Protein AF-A0A2U1PE19-F1 (afdb_monomer)

InterPro domains:
  IPR000375 Dynamin stalk domain [PF01031] (6-81)

Structure (mmCIF, N/CA/C/O backbone):
data_AF-A0A2U1PE19-F1
#
_entry.id   A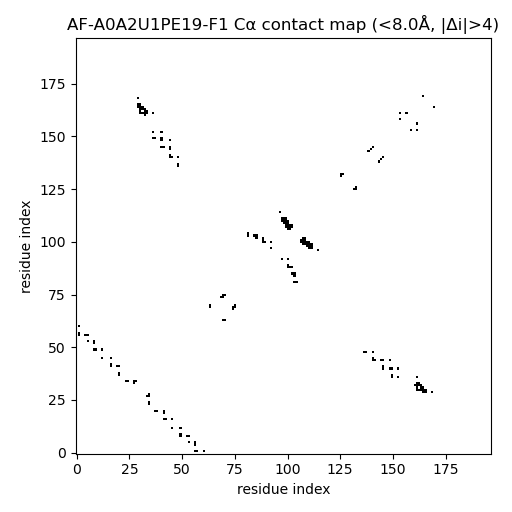F-A0A2U1PE19-F1
#
loop_
_atom_site.group_PDB
_atom_site.id
_atom_site.type_symbol
_atom_site.label_atom_id
_atom_site.label_alt_id
_atom_site.label_comp_id
_atom_site.label_asym_id
_atom_site.label_entity_id
_atom_site.label_seq_id
_atom_site.pdbx_PDB_ins_code
_atom_site.Cartn_x
_atom_site.Cartn_y
_atom_site.Cartn_z
_atom_site.occupancy
_atom_site.B_iso_or_equiv
_atom_site.auth_seq_id
_atom_site.auth_comp_id
_atom_site.auth_asym_id
_atom_site.auth_atom_id
_atom_site.pdbx_PDB_model_num
ATOM 1 N N . MET A 1 1 ? 4.013 6.208 -25.036 1.00 58.62 1 MET A N 1
ATOM 2 C CA . MET A 1 1 ? 4.377 5.230 -23.993 1.00 58.62 1 MET A CA 1
ATOM 3 C C . MET A 1 1 ? 4.329 5.869 -22.607 1.00 58.62 1 MET A C 1
ATOM 5 O O . MET A 1 1 ? 3.445 5.513 -21.844 1.00 58.62 1 MET A O 1
ATOM 9 N N . ALA A 1 2 ? 5.130 6.910 -22.351 1.00 66.12 2 ALA A N 1
ATOM 10 C CA . ALA A 1 2 ? 5.149 7.689 -21.103 1.00 66.12 2 ALA A CA 1
ATOM 11 C C . ALA A 1 2 ? 3.771 8.055 -20.511 1.00 66.12 2 ALA A C 1
ATOM 13 O O . ALA A 1 2 ? 3.485 7.765 -19.355 1.00 66.12 2 ALA A O 1
ATOM 14 N N . LYS A 1 3 ? 2.889 8.654 -21.322 1.00 73.62 3 LYS A N 1
ATOM 15 C CA . LYS A 1 3 ? 1.554 9.084 -20.876 1.00 73.62 3 LYS A CA 1
ATOM 16 C C . LYS A 1 3 ? 0.688 7.926 -20.355 1.00 73.62 3 LYS A C 1
ATOM 18 O O . LYS A 1 3 ? 0.011 8.085 -19.350 1.00 73.62 3 LYS A O 1
ATOM 23 N N . LEU A 1 4 ? 0.758 6.768 -21.012 1.00 75.44 4 LEU A N 1
ATOM 24 C CA . LEU A 1 4 ? -0.035 5.588 -20.662 1.00 75.44 4 LEU A CA 1
ATOM 25 C C . LEU A 1 4 ? 0.451 4.947 -19.353 1.00 75.44 4 LEU A C 1
ATOM 27 O O . LEU A 1 4 ? -0.362 4.495 -18.556 1.00 75.44 4 LEU A O 1
ATOM 31 N N . LEU A 1 5 ? 1.764 4.960 -19.101 1.00 69.56 5 LEU A N 1
ATOM 32 C CA . LEU A 1 5 ? 2.345 4.474 -17.844 1.00 69.56 5 LEU A CA 1
ATOM 33 C C . LEU A 1 5 ? 1.963 5.369 -16.659 1.00 69.56 5 LEU A C 1
ATOM 35 O O . LEU A 1 5 ? 1.604 4.869 -15.597 1.00 69.56 5 LEU A O 1
ATOM 39 N N . VAL A 1 6 ? 1.992 6.689 -16.854 1.00 77.06 6 VAL A N 1
ATOM 40 C CA . VAL A 1 6 ? 1.578 7.662 -15.832 1.00 77.06 6 VAL A CA 1
ATOM 41 C C . VAL A 1 6 ? 0.090 7.520 -15.499 1.00 77.06 6 VAL A C 1
ATOM 43 O O . VAL A 1 6 ? -0.265 7.474 -14.323 1.00 77.06 6 VAL A O 1
ATOM 46 N N . GLU A 1 7 ? -0.776 7.410 -16.512 1.00 82.88 7 GLU A N 1
ATOM 47 C CA . GLU A 1 7 ? -2.217 7.196 -16.315 1.00 82.88 7 GLU A CA 1
ATOM 48 C C . GLU A 1 7 ? -2.491 5.885 -15.565 1.00 82.88 7 GLU A C 1
ATOM 50 O O . GLU A 1 7 ? -3.241 5.886 -14.591 1.00 82.88 7 GLU A O 1
ATOM 55 N N . PHE A 1 8 ? -1.806 4.798 -15.932 1.00 80.00 8 PHE A N 1
ATOM 56 C CA . PHE A 1 8 ? -1.936 3.509 -15.252 1.00 80.00 8 PHE A CA 1
ATOM 57 C C . PHE A 1 8 ? -1.552 3.574 -13.765 1.00 80.00 8 PHE A C 1
ATOM 59 O O . PHE A 1 8 ? -2.279 3.061 -12.915 1.00 80.00 8 PHE A O 1
ATOM 66 N N . VAL A 1 9 ? -0.435 4.233 -13.426 1.00 76.88 9 VAL A N 1
ATOM 67 C CA . VAL A 1 9 ? 0.002 4.397 -12.027 1.00 76.88 9 VAL A CA 1
ATOM 68 C C . VAL A 1 9 ? -1.050 5.140 -11.206 1.00 76.88 9 VAL A C 1
ATOM 70 O O . VAL A 1 9 ? -1.333 4.744 -10.073 1.00 76.88 9 VAL A O 1
ATOM 73 N N . ILE A 1 10 ? -1.646 6.192 -11.769 1.00 82.88 10 ILE A N 1
ATOM 74 C CA . ILE A 1 10 ? -2.694 6.970 -11.102 1.00 82.88 10 ILE A CA 1
ATOM 75 C C . ILE A 1 10 ? -3.940 6.105 -10.888 1.00 82.88 10 ILE A C 1
ATOM 77 O O . ILE A 1 10 ? -4.425 6.018 -9.762 1.00 82.88 10 ILE A O 1
ATOM 81 N N . GLU A 1 11 ? -4.413 5.414 -11.928 1.00 86.25 11 GLU A N 1
ATOM 82 C CA . GLU A 1 11 ? -5.622 4.586 -11.853 1.00 86.25 11 GLU A CA 1
ATOM 83 C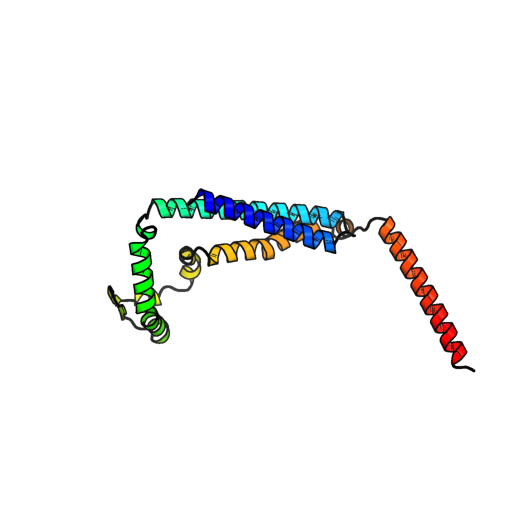 C . GLU A 1 11 ? -5.499 3.447 -10.838 1.00 86.25 11 GLU A C 1
ATOM 85 O O . GLU A 1 11 ? -6.406 3.242 -10.028 1.00 86.25 11 GLU A O 1
ATOM 90 N N . VAL A 1 12 ? -4.377 2.718 -10.840 1.00 81.38 12 VAL A N 1
ATOM 91 C CA . VAL A 1 12 ? -4.171 1.609 -9.897 1.00 81.38 12 VAL A CA 1
ATOM 92 C C . VAL A 1 12 ? -4.051 2.124 -8.467 1.00 81.38 12 VAL A C 1
ATOM 94 O O . VAL A 1 12 ? -4.640 1.544 -7.555 1.00 81.38 12 VAL A O 1
ATOM 97 N N . SER A 1 13 ? -3.338 3.231 -8.260 1.00 78.31 13 SER A N 1
ATOM 98 C CA . SER A 1 13 ? -3.199 3.828 -6.930 1.00 78.31 13 SER A CA 1
ATOM 99 C C . SER A 1 13 ? -4.554 4.305 -6.387 1.00 78.31 13 SER A C 1
ATOM 101 O O . SER A 1 13 ? -4.906 3.995 -5.251 1.00 78.31 13 SER A O 1
ATOM 103 N N . ASP A 1 14 ? -5.362 4.974 -7.214 1.00 86.88 14 ASP A N 1
ATOM 104 C CA . ASP A 1 14 ? -6.718 5.407 -6.850 1.00 86.88 14 ASP A CA 1
ATOM 105 C C . ASP A 1 14 ? -7.654 4.222 -6.572 1.00 86.88 14 ASP A C 1
ATOM 107 O O . ASP A 1 14 ? -8.522 4.292 -5.698 1.00 86.88 14 ASP A O 1
ATOM 111 N N . PHE A 1 15 ? -7.510 3.126 -7.322 1.00 87.38 15 PHE A N 1
ATOM 112 C CA . PHE A 1 15 ? -8.282 1.908 -7.101 1.00 87.38 15 PHE A CA 1
ATOM 113 C C . PHE A 1 15 ? -7.954 1.263 -5.749 1.00 87.38 15 PHE A C 1
ATOM 115 O O . PHE A 1 15 ? -8.872 0.904 -5.005 1.00 87.38 15 PHE A O 1
ATOM 122 N N . ILE A 1 16 ? -6.667 1.141 -5.411 1.00 83.56 16 ILE A N 1
ATOM 123 C CA . ILE A 1 16 ? -6.222 0.584 -4.126 1.00 83.56 16 ILE A CA 1
ATOM 124 C C . ILE A 1 16 ? -6.715 1.468 -2.977 1.00 83.56 16 ILE A C 1
ATOM 126 O O . ILE A 1 16 ? -7.311 0.955 -2.034 1.00 83.56 16 ILE A O 1
ATOM 130 N N . GLU A 1 17 ? -6.551 2.787 -3.087 1.00 85.94 17 GLU A N 1
ATOM 131 C CA . GLU A 1 17 ? -7.012 3.765 -2.096 1.00 85.94 17 GLU A CA 1
ATOM 132 C C . GLU A 1 17 ? -8.510 3.609 -1.797 1.00 85.94 17 GLU A C 1
ATOM 134 O O . GLU A 1 17 ? -8.912 3.418 -0.646 1.00 85.94 17 GLU A O 1
ATOM 139 N N . LYS A 1 18 ? -9.341 3.595 -2.848 1.00 89.25 18 LYS A N 1
ATOM 140 C CA . LYS A 1 18 ? -10.795 3.408 -2.725 1.00 89.25 18 LYS A CA 1
ATOM 141 C C . LYS A 1 18 ? -11.152 2.064 -2.102 1.00 89.25 18 LYS A C 1
ATOM 143 O O . LYS A 1 18 ? -12.042 2.004 -1.256 1.00 89.25 18 LYS A O 1
ATOM 148 N N . THR A 1 19 ? -10.465 0.999 -2.507 1.00 87.81 19 THR A N 1
ATOM 149 C CA . THR A 1 19 ? -10.722 -0.355 -2.005 1.00 87.81 19 THR A CA 1
ATOM 150 C C . THR A 1 19 ? -10.375 -0.464 -0.520 1.00 87.81 19 THR A C 1
ATOM 152 O O . THR A 1 19 ? -11.194 -0.946 0.259 1.00 87.81 19 THR A O 1
ATOM 155 N N . CYS A 1 20 ? -9.216 0.051 -0.100 1.00 84.50 20 CYS A N 1
ATOM 156 C CA . CYS A 1 20 ? -8.804 0.084 1.304 1.00 84.50 20 CYS A CA 1
ATOM 157 C C . CYS A 1 20 ? -9.786 0.882 2.168 1.00 84.50 20 CYS A C 1
ATOM 159 O O . CYS A 1 20 ? -10.226 0.388 3.208 1.00 84.50 20 CYS A O 1
ATOM 161 N N . ILE A 1 21 ? -10.173 2.085 1.727 1.00 87.00 21 ILE A N 1
ATOM 162 C CA . ILE A 1 21 ? -11.135 2.921 2.458 1.00 87.00 21 ILE A CA 1
ATOM 163 C C . ILE A 1 21 ? -12.491 2.220 2.560 1.00 87.00 21 ILE A C 1
ATOM 165 O O . ILE A 1 21 ? -13.079 2.234 3.638 1.00 87.00 21 ILE A O 1
ATOM 169 N N . SER A 1 22 ? -12.981 1.591 1.486 1.00 88.56 22 SER A N 1
ATOM 170 C CA . SER A 1 22 ? -14.266 0.877 1.498 1.00 88.56 22 SER A CA 1
ATOM 171 C C . SER A 1 22 ? -14.261 -0.278 2.497 1.00 88.56 22 SER A C 1
ATOM 173 O O . SER A 1 22 ? -15.130 -0.331 3.359 1.00 88.56 22 SER A O 1
ATOM 175 N N . ILE A 1 23 ? -13.254 -1.157 2.430 1.00 87.75 23 ILE A N 1
ATOM 176 C CA . ILE A 1 23 ? -13.157 -2.337 3.302 1.00 87.75 23 ILE A CA 1
ATOM 177 C C . ILE A 1 23 ? -13.124 -1.916 4.773 1.00 87.75 23 ILE A C 1
ATOM 179 O O . ILE A 1 23 ? -13.861 -2.450 5.600 1.00 87.75 23 ILE A O 1
ATOM 183 N N . VAL A 1 24 ? -12.290 -0.933 5.115 1.00 85.69 24 VAL A N 1
ATOM 184 C CA . VAL A 1 24 ? -12.167 -0.487 6.506 1.00 85.69 24 VAL A CA 1
ATOM 185 C C . VAL A 1 24 ? -13.398 0.292 6.960 1.00 85.69 24 VAL A C 1
ATOM 187 O O . VAL A 1 24 ? -13.821 0.133 8.103 1.00 85.69 24 VAL A O 1
ATOM 190 N N . SER A 1 25 ? -14.026 1.067 6.073 1.00 85.94 25 SER A N 1
ATOM 191 C CA . SER A 1 25 ? -15.296 1.734 6.376 1.00 85.94 25 SER A CA 1
ATOM 192 C C . SER A 1 25 ? -16.380 0.725 6.732 1.00 85.94 25 SER A C 1
ATOM 194 O O . SER A 1 25 ? -17.049 0.921 7.740 1.00 85.94 25 SER A O 1
ATOM 196 N N . ASP A 1 26 ? -16.498 -0.374 5.985 1.00 87.19 26 ASP A N 1
ATOM 197 C C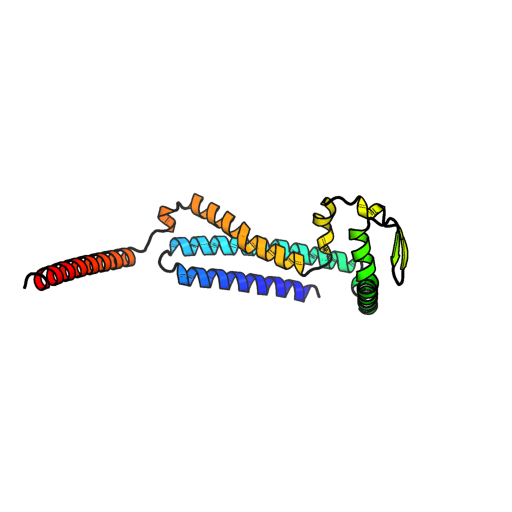A . ASP A 1 26 ? -17.501 -1.415 6.231 1.00 87.19 26 ASP A CA 1
ATOM 198 C C . ASP A 1 26 ? -17.270 -2.153 7.561 1.00 87.19 26 ASP A C 1
ATOM 200 O O . ASP A 1 26 ? -18.224 -2.491 8.265 1.00 87.19 26 ASP A O 1
ATOM 204 N N . HIS A 1 27 ? -16.009 -2.373 7.946 1.00 84.00 27 HIS A N 1
ATOM 205 C CA . HIS A 1 27 ? -15.665 -3.077 9.185 1.00 84.00 27 HIS A CA 1
ATOM 206 C C . HIS A 1 27 ? -15.628 -2.183 10.432 1.00 84.00 27 HIS A C 1
ATOM 208 O O . HIS A 1 27 ? -15.844 -2.675 11.541 1.00 84.00 27 HIS A O 1
ATOM 214 N N . CYS A 1 28 ? -15.368 -0.884 10.279 1.00 81.50 28 CYS A N 1
ATOM 215 C CA . CYS A 1 28 ? -15.106 0.027 11.395 1.00 81.50 28 CYS A CA 1
ATOM 216 C C . CYS A 1 28 ? -16.101 1.194 11.486 1.00 81.50 28 CYS A C 1
ATOM 218 O O . CYS A 1 28 ? -15.793 2.197 12.127 1.00 81.50 28 CYS A O 1
ATOM 220 N N . VAL A 1 29 ? -17.317 1.049 10.934 1.00 81.38 29 VAL A N 1
ATOM 221 C CA . VAL A 1 29 ? -18.424 2.037 11.026 1.00 81.38 29 VAL A CA 1
ATOM 222 C C . VAL A 1 29 ? -18.643 2.559 12.453 1.00 81.38 29 VAL A C 1
ATOM 224 O O . VAL A 1 29 ? -19.009 3.714 12.657 1.00 81.38 29 VAL A O 1
ATOM 227 N N . VAL A 1 30 ? -18.406 1.705 13.450 1.00 82.88 30 VAL A N 1
ATOM 228 C CA . VAL A 1 30 ? -18.615 1.988 14.877 1.00 82.88 30 VAL A CA 1
ATOM 229 C C . VAL A 1 30 ? -17.615 3.016 15.434 1.00 82.88 30 VAL A C 1
ATOM 231 O O . VAL A 1 30 ? -17.903 3.657 16.442 1.00 82.88 30 VAL A O 1
ATOM 234 N N . PHE A 1 31 ? -16.476 3.229 14.768 1.00 81.56 31 PHE A N 1
ATOM 235 C CA . PHE A 1 31 ? -15.384 4.083 15.241 1.00 81.56 31 PHE A CA 1
ATOM 236 C C . PHE A 1 31 ? -15.105 5.229 14.250 1.00 81.56 31 PHE A C 1
ATOM 238 O O . PHE A 1 31 ? -14.181 5.151 13.438 1.00 81.56 31 PHE A O 1
ATOM 245 N N . PRO A 1 32 ? -15.874 6.333 14.293 1.00 80.06 32 PRO A N 1
ATOM 246 C CA . PRO A 1 32 ? -15.744 7.420 13.320 1.00 80.0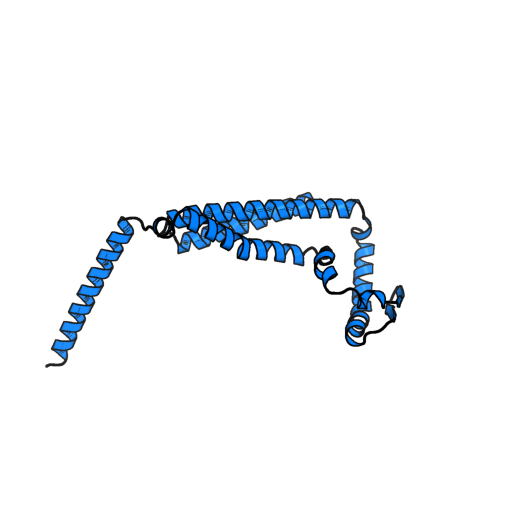6 32 PRO A CA 1
ATOM 247 C C . PRO A 1 32 ? -14.385 8.134 13.387 1.00 80.06 32 PRO A C 1
ATOM 249 O O . PRO A 1 32 ? -13.862 8.552 12.354 1.00 80.06 32 PRO A O 1
ATOM 252 N N . GLN A 1 33 ? -13.787 8.245 14.581 1.00 81.19 33 GLN A N 1
ATOM 253 C CA . GLN A 1 33 ? -12.459 8.846 14.740 1.00 81.19 33 GLN A CA 1
ATOM 254 C C . GLN A 1 33 ? -11.376 7.969 14.102 1.00 81.19 33 GLN A C 1
ATOM 256 O O . GLN A 1 33 ? -10.596 8.468 13.293 1.00 81.19 33 GLN A O 1
ATOM 261 N N . PHE A 1 34 ? -11.408 6.658 14.354 1.00 84.00 34 PHE A N 1
ATOM 262 C CA . PHE A 1 34 ? -10.563 5.679 13.666 1.00 84.00 34 PHE A CA 1
ATOM 263 C C . PHE A 1 34 ? -10.683 5.759 12.145 1.00 84.00 34 PHE A C 1
ATOM 265 O O . PHE A 1 34 ? -9.662 5.817 11.468 1.00 84.00 34 PHE A O 1
ATOM 272 N N . LEU A 1 35 ? -11.900 5.833 11.598 1.00 84.69 35 LEU A N 1
ATOM 273 C CA . LEU A 1 35 ? -12.094 5.945 10.150 1.00 84.69 35 LEU A CA 1
ATOM 274 C C . LEU A 1 35 ? -11.451 7.208 9.573 1.00 84.69 35 LEU A C 1
ATOM 276 O O . LEU A 1 35 ? -10.841 7.157 8.506 1.00 84.69 35 LEU A O 1
ATOM 280 N N . SER A 1 36 ? -11.563 8.335 10.280 1.00 84.25 36 SER A N 1
ATOM 281 C CA . SER A 1 36 ? -10.951 9.591 9.844 1.00 84.25 36 SER A CA 1
ATOM 282 C C . SER A 1 36 ? -9.422 9.516 9.843 1.00 84.25 36 SER A C 1
ATOM 284 O O . SER A 1 36 ? -8.793 9.871 8.849 1.00 84.25 36 SER A O 1
ATOM 286 N N . THR A 1 37 ? -8.832 8.971 10.908 1.00 83.75 37 THR A N 1
ATOM 287 C CA . THR A 1 37 ? -7.388 8.764 11.032 1.00 83.75 37 THR A CA 1
ATOM 288 C C . THR A 1 37 ? -6.869 7.785 9.984 1.00 83.75 37 THR A C 1
ATOM 290 O O . THR A 1 37 ? -5.879 8.061 9.312 1.00 83.75 37 THR A O 1
ATOM 293 N N . PHE A 1 38 ? -7.574 6.670 9.789 1.00 85.88 38 PHE A N 1
ATOM 294 C CA . PHE A 1 38 ? -7.228 5.668 8.791 1.00 85.88 38 PHE A CA 1
ATOM 295 C C . PHE A 1 38 ? -7.228 6.259 7.381 1.00 85.88 38 PHE A C 1
ATOM 297 O O . PHE A 1 38 ? -6.283 6.057 6.624 1.00 85.88 38 PHE A O 1
ATOM 304 N N . LYS A 1 39 ? -8.255 7.043 7.041 1.00 86.81 39 LYS A N 1
ATOM 305 C CA . LYS A 1 39 ? -8.338 7.714 5.743 1.00 86.81 39 LYS A CA 1
ATOM 306 C C . LYS A 1 39 ? -7.143 8.643 5.504 1.00 86.81 39 LYS A C 1
ATOM 308 O O . LYS A 1 39 ? -6.551 8.586 4.432 1.00 86.81 39 LYS A O 1
ATOM 313 N N . ILE A 1 40 ? -6.760 9.441 6.502 1.00 86.06 40 ILE A N 1
ATOM 314 C CA . ILE A 1 40 ? -5.596 10.340 6.418 1.00 86.06 40 ILE A CA 1
ATOM 315 C C . ILE A 1 40 ? -4.296 9.547 6.213 1.00 86.06 40 ILE A C 1
ATOM 317 O O . ILE A 1 40 ? -3.477 9.917 5.368 1.00 86.06 40 ILE A O 1
ATOM 321 N N . ALA A 1 41 ? -4.113 8.444 6.945 1.00 86.25 41 ALA A N 1
ATOM 322 C CA . ALA A 1 41 ? -2.938 7.586 6.806 1.00 86.25 41 ALA A CA 1
ATOM 323 C C . ALA A 1 41 ? -2.854 6.967 5.400 1.00 86.25 41 ALA A C 1
ATOM 325 O O . ALA A 1 41 ? -1.813 7.051 4.747 1.00 86.25 41 ALA A O 1
ATOM 326 N N . VAL A 1 42 ? -3.967 6.429 4.889 1.00 86.88 42 VAL A N 1
ATOM 327 C CA . VAL A 1 42 ? -4.045 5.872 3.529 1.00 86.88 42 VAL A CA 1
ATOM 328 C C . VAL A 1 42 ? -3.740 6.935 2.473 1.00 86.88 42 VAL A C 1
ATOM 330 O O . VAL A 1 42 ? -2.914 6.688 1.597 1.00 86.88 42 VAL A O 1
ATOM 333 N N . GLU A 1 43 ? -4.356 8.118 2.553 1.00 87.56 43 GLU A N 1
ATOM 334 C CA . GLU A 1 43 ? -4.108 9.219 1.610 1.00 87.56 43 GLU A CA 1
ATOM 335 C C . GLU A 1 43 ? -2.626 9.635 1.613 1.00 87.56 43 GLU A C 1
ATOM 337 O O . GLU A 1 43 ? -2.027 9.857 0.558 1.00 87.56 43 GLU A O 1
ATOM 342 N N . THR A 1 44 ? -2.000 9.693 2.790 1.00 87.25 44 THR A N 1
ATOM 343 C CA . THR A 1 44 ? -0.583 10.057 2.945 1.00 87.25 44 THR A CA 1
ATOM 344 C C . THR A 1 44 ? 0.340 9.034 2.282 1.00 87.25 44 THR A C 1
ATOM 346 O O . THR A 1 44 ? 1.195 9.397 1.467 1.00 87.25 44 THR A O 1
ATOM 349 N N . VAL A 1 45 ? 0.140 7.748 2.579 1.00 86.19 45 VAL A N 1
ATOM 350 C CA . VAL A 1 45 ? 0.938 6.647 2.021 1.00 86.19 45 VAL A CA 1
ATOM 351 C C . VAL A 1 45 ? 0.742 6.532 0.513 1.00 86.19 45 VAL A C 1
ATOM 353 O O . VAL A 1 45 ? 1.714 6.390 -0.232 1.00 86.19 45 VAL A O 1
ATOM 356 N N . MET A 1 46 ? -0.497 6.673 0.038 1.00 84.12 46 MET A N 1
ATOM 357 C CA . MET A 1 46 ? -0.807 6.592 -1.385 1.00 84.12 46 MET A CA 1
ATOM 358 C C . MET A 1 46 ? -0.167 7.736 -2.176 1.00 84.12 46 MET A C 1
ATOM 360 O O . MET A 1 46 ? 0.392 7.508 -3.248 1.00 84.12 46 MET A O 1
ATOM 364 N N . ASN A 1 47 ? -0.178 8.961 -1.643 1.00 85.56 47 ASN A N 1
ATOM 365 C CA . ASN A 1 47 ? 0.478 10.104 -2.281 1.00 85.56 47 ASN A CA 1
ATOM 366 C C . ASN A 1 47 ? 2.001 9.936 -2.353 1.00 85.56 47 ASN A C 1
ATOM 368 O O . ASN A 1 47 ? 2.603 10.218 -3.393 1.00 85.56 47 ASN A O 1
ATOM 372 N N . LYS A 1 48 ? 2.620 9.421 -1.285 1.00 84.31 48 LYS A N 1
ATOM 373 C CA . LYS A 1 48 ? 4.050 9.091 -1.270 1.00 84.31 48 LYS A CA 1
ATOM 374 C C . LYS A 1 48 ? 4.378 8.036 -2.332 1.00 84.31 48 LYS A C 1
ATOM 376 O O . LYS A 1 48 ? 5.265 8.257 -3.155 1.00 84.31 48 LYS A O 1
ATOM 381 N N . MET A 1 49 ? 3.609 6.947 -2.393 1.00 80.19 49 MET A N 1
ATOM 382 C CA . MET A 1 49 ? 3.785 5.892 -3.397 1.00 80.19 49 MET A CA 1
ATOM 383 C C . MET A 1 49 ? 3.634 6.428 -4.828 1.00 80.19 49 MET A C 1
ATOM 385 O O . MET A 1 49 ? 4.483 6.154 -5.676 1.00 80.19 49 MET A O 1
ATOM 389 N N . LYS A 1 50 ? 2.597 7.238 -5.088 1.00 82.81 50 LYS A N 1
ATOM 390 C CA . LYS A 1 50 ? 2.378 7.904 -6.382 1.00 82.81 50 LYS A CA 1
ATOM 391 C C . LYS A 1 50 ? 3.605 8.728 -6.786 1.00 82.81 50 LYS A C 1
ATOM 393 O O . LYS A 1 50 ? 4.056 8.615 -7.922 1.00 82.81 50 LYS A O 1
ATOM 398 N N . SER A 1 51 ? 4.174 9.522 -5.875 1.00 84.56 51 SER A N 1
ATOM 399 C CA . SER A 1 51 ? 5.351 10.346 -6.189 1.00 84.56 51 SER A CA 1
ATOM 400 C C . SER A 1 51 ? 6.599 9.530 -6.536 1.00 84.56 51 SER A C 1
ATOM 402 O O . SER A 1 51 ? 7.277 9.855 -7.511 1.00 84.56 51 SER A O 1
ATOM 404 N N . GLU A 1 52 ? 6.868 8.449 -5.802 1.00 80.25 52 GLU A N 1
ATOM 405 C CA . GLU A 1 52 ? 8.019 7.574 -6.054 1.00 80.25 52 GLU A CA 1
ATOM 406 C C . GLU A 1 52 ? 7.861 6.817 -7.379 1.00 80.25 52 GLU A C 1
ATOM 408 O O . GLU A 1 52 ? 8.785 6.779 -8.191 1.00 80.25 52 GLU A O 1
ATOM 413 N N . LEU A 1 53 ? 6.664 6.290 -7.661 1.00 76.62 53 LEU A N 1
ATOM 414 C CA . LEU A 1 53 ? 6.377 5.616 -8.929 1.00 76.62 53 LEU A CA 1
ATOM 415 C C . LEU A 1 53 ? 6.487 6.570 -10.122 1.00 76.62 53 LEU A C 1
ATOM 417 O O . LEU A 1 53 ? 7.039 6.199 -11.153 1.00 76.62 53 LEU A O 1
ATOM 421 N N . LEU A 1 54 ? 6.001 7.808 -9.996 1.00 80.88 54 LEU A N 1
ATOM 422 C CA . LEU A 1 54 ? 6.132 8.808 -11.058 1.00 80.88 54 LEU A CA 1
ATOM 423 C C . LEU A 1 54 ? 7.592 9.187 -11.315 1.00 80.88 54 LEU A C 1
ATOM 425 O O . LEU A 1 54 ? 7.978 9.356 -12.473 1.00 80.88 54 LEU A O 1
ATOM 429 N N . LYS A 1 55 ? 8.403 9.304 -10.257 1.00 82.81 55 LYS A N 1
ATOM 430 C CA . LYS A 1 55 ? 9.845 9.533 -10.378 1.00 82.81 55 LYS A CA 1
ATOM 431 C C . LYS A 1 55 ? 10.514 8.378 -11.126 1.00 82.81 55 LYS A C 1
ATOM 433 O O . LYS A 1 55 ? 11.223 8.628 -12.094 1.00 82.81 55 LYS A O 1
ATOM 438 N N . TRP A 1 56 ? 10.209 7.139 -10.748 1.00 76.94 56 TRP A N 1
ATOM 439 C CA . TRP A 1 56 ? 10.751 5.950 -11.403 1.00 76.94 56 TRP A CA 1
ATOM 440 C C . TRP A 1 56 ? 10.334 5.841 -12.877 1.00 76.94 56 TRP A C 1
ATOM 442 O O . TRP A 1 56 ? 11.169 5.602 -13.743 1.00 76.94 56 TRP A O 1
ATOM 452 N N . VAL A 1 57 ? 9.057 6.087 -13.199 1.00 75.38 57 VAL A N 1
ATOM 453 C CA . VAL A 1 57 ? 8.574 6.108 -14.593 1.00 75.38 57 VAL A CA 1
ATOM 454 C C . VAL A 1 57 ? 9.309 7.170 -15.408 1.00 75.38 57 VAL A C 1
ATOM 456 O O . VAL A 1 57 ? 9.647 6.927 -16.564 1.00 75.38 57 VAL A O 1
ATOM 459 N N . LYS A 1 58 ? 9.578 8.340 -14.820 1.00 80.56 58 LYS A N 1
ATOM 460 C CA . LYS A 1 58 ? 10.332 9.405 -15.482 1.00 80.56 58 LYS A CA 1
ATOM 461 C C . LYS A 1 58 ? 11.778 8.988 -15.764 1.00 80.56 58 LYS A C 1
ATOM 463 O O . LYS A 1 58 ? 12.224 9.151 -16.893 1.00 80.56 58 LYS A O 1
ATOM 468 N N . GLU A 1 59 ? 12.467 8.420 -14.778 1.00 77.12 59 GLU A N 1
ATOM 469 C CA . GLU A 1 59 ? 13.826 7.888 -14.944 1.00 77.12 59 GLU A CA 1
ATOM 470 C C . GLU A 1 59 ? 13.867 6.793 -16.020 1.00 77.12 59 GLU A C 1
ATOM 472 O O . GLU A 1 59 ? 14.756 6.795 -16.866 1.00 77.12 59 GLU A O 1
ATOM 477 N N . LEU A 1 60 ? 12.865 5.909 -16.061 1.00 72.69 60 LEU A N 1
ATOM 478 C CA . LEU A 1 60 ? 12.752 4.867 -17.082 1.00 72.69 60 LEU A CA 1
ATOM 479 C C . LEU A 1 60 ? 12.621 5.460 -18.489 1.00 72.69 60 LEU A C 1
ATOM 481 O O . LEU A 1 60 ? 13.323 5.021 -19.395 1.00 72.69 60 LEU A O 1
ATOM 485 N N . ILE A 1 61 ? 11.769 6.472 -18.669 1.00 73.94 61 ILE A N 1
ATOM 486 C CA . ILE A 1 61 ? 11.606 7.157 -19.961 1.00 73.94 61 ILE A CA 1
ATOM 487 C C . ILE A 1 61 ? 12.915 7.836 -20.386 1.00 73.94 61 ILE A C 1
ATOM 489 O O . ILE A 1 61 ? 13.291 7.763 -21.552 1.00 73.94 61 ILE A O 1
ATOM 493 N N . GLU A 1 62 ? 13.612 8.487 -19.452 1.00 76.12 62 GLU A N 1
ATOM 494 C CA . GLU A 1 62 ? 14.897 9.141 -19.723 1.00 76.12 62 GLU A CA 1
ATOM 495 C C . GLU A 1 62 ? 15.981 8.117 -20.111 1.00 76.12 62 GLU A C 1
ATOM 497 O O . GLU A 1 62 ? 16.746 8.347 -21.050 1.00 76.12 62 GLU A O 1
ATOM 502 N N . MET A 1 63 ? 16.018 6.955 -19.450 1.00 69.44 63 MET A N 1
ATOM 503 C CA . MET A 1 63 ? 16.918 5.857 -19.821 1.00 69.44 63 MET A CA 1
ATOM 504 C C . MET A 1 63 ? 16.571 5.252 -21.186 1.00 69.44 63 MET A C 1
ATOM 506 O O . MET A 1 63 ? 17.475 4.944 -21.967 1.00 69.44 63 MET A O 1
ATOM 510 N N . GLU A 1 64 ? 15.282 5.113 -21.497 1.00 66.25 64 GLU A N 1
ATOM 511 C CA . GLU A 1 64 ? 14.793 4.630 -22.792 1.00 66.25 64 GLU A CA 1
ATOM 512 C C . GLU A 1 64 ? 15.181 5.591 -23.932 1.00 66.25 64 GLU A C 1
ATOM 514 O O . GLU A 1 64 ? 15.618 5.151 -24.996 1.00 66.25 64 GLU A O 1
ATOM 519 N N . GLU A 1 65 ? 15.122 6.907 -23.698 1.00 70.38 65 GLU A N 1
ATOM 520 C CA . GLU A 1 65 ? 15.545 7.926 -24.668 1.00 70.38 65 GLU A CA 1
ATOM 521 C C . GLU A 1 65 ? 17.059 7.883 -24.949 1.00 70.38 65 GLU A C 1
ATOM 523 O O . GLU A 1 65 ? 17.485 8.028 -26.098 1.00 70.38 65 GLU A O 1
ATOM 528 N N . LEU A 1 66 ? 17.881 7.640 -23.922 1.00 69.88 66 LEU A N 1
ATOM 529 C CA . LEU A 1 66 ? 19.340 7.529 -24.056 1.00 69.88 66 LEU A CA 1
ATOM 530 C C . LEU A 1 66 ? 19.793 6.207 -24.699 1.00 69.88 66 LEU A C 1
ATOM 532 O O . LEU A 1 66 ? 20.892 6.143 -25.256 1.00 69.88 66 LEU A O 1
ATOM 536 N N . THR A 1 67 ? 18.969 5.157 -24.642 1.00 62.72 67 THR A N 1
ATOM 537 C CA . THR A 1 67 ? 19.301 3.810 -25.135 1.00 62.72 67 THR A CA 1
ATOM 538 C C . THR A 1 67 ? 18.207 3.227 -26.046 1.00 62.72 67 THR A C 1
ATOM 540 O O . THR A 1 67 ? 17.616 2.195 -25.737 1.00 62.72 67 THR A O 1
ATOM 543 N N . PRO A 1 68 ? 17.968 3.807 -27.241 1.00 57.72 68 PRO A N 1
ATOM 544 C CA . PRO A 1 68 ? 16.830 3.449 -28.101 1.00 57.72 68 PRO A CA 1
ATOM 545 C C . PRO A 1 68 ? 16.886 2.038 -28.725 1.00 57.72 68 PRO A C 1
ATOM 547 O O . PRO A 1 68 ? 16.014 1.681 -29.516 1.00 57.72 68 PRO A O 1
ATOM 550 N N . TYR A 1 69 ? 17.898 1.220 -28.414 1.00 52.91 69 TYR A N 1
ATOM 551 C CA . TYR A 1 69 ? 18.034 -0.138 -28.952 1.00 52.91 69 TYR A CA 1
ATOM 552 C C . TYR A 1 69 ? 17.123 -1.166 -28.259 1.00 52.91 69 TYR A C 1
ATOM 554 O O . TYR A 1 69 ? 16.816 -2.192 -28.858 1.00 52.91 69 TYR A O 1
ATOM 562 N N . THR A 1 70 ? 16.636 -0.894 -27.043 1.00 54.50 70 THR A N 1
ATOM 563 C CA . THR A 1 70 ? 15.698 -1.773 -26.309 1.00 54.50 70 THR A CA 1
ATOM 564 C C . THR A 1 70 ? 14.248 -1.653 -26.799 1.00 54.50 70 THR A C 1
ATOM 566 O O . THR A 1 70 ? 13.414 -2.505 -26.494 1.00 54.50 70 THR A O 1
ATOM 569 N N . CYS A 1 71 ? 13.936 -0.637 -27.608 1.00 58.78 71 CYS A N 1
ATOM 570 C CA . CYS A 1 71 ? 12.606 -0.419 -28.184 1.00 58.78 71 CYS A CA 1
ATOM 571 C C . CYS A 1 71 ? 12.438 -1.050 -29.576 1.00 58.78 71 CYS A C 1
ATOM 573 O O . CYS A 1 71 ? 11.334 -1.026 -30.127 1.00 58.78 71 CYS A O 1
ATOM 575 N N . ASP A 1 72 ? 13.505 -1.594 -30.176 1.00 67.38 72 ASP A N 1
ATOM 576 C CA . ASP A 1 72 ? 13.386 -2.284 -31.458 1.00 67.38 72 ASP A CA 1
ATOM 577 C C . ASP A 1 72 ? 12.761 -3.670 -31.251 1.00 67.38 72 ASP A C 1
ATOM 579 O O . ASP A 1 72 ? 13.342 -4.574 -30.652 1.00 67.38 72 ASP A O 1
ATOM 583 N N . SER A 1 73 ? 11.560 -3.857 -31.798 1.00 69.31 73 SER A N 1
ATOM 584 C CA . SER A 1 73 ? 10.866 -5.148 -31.784 1.00 69.31 73 SER A CA 1
ATOM 585 C C . SER A 1 73 ? 11.699 -6.286 -32.392 1.00 69.31 73 SER A C 1
ATOM 587 O O . SER A 1 73 ? 11.582 -7.430 -31.945 1.00 69.31 73 SER A O 1
ATOM 589 N N . SER A 1 74 ? 12.563 -5.987 -33.371 1.00 73.38 74 SER A N 1
ATOM 590 C CA . SER A 1 74 ? 13.452 -6.977 -33.985 1.00 73.38 74 SER A CA 1
ATOM 591 C C . SER A 1 74 ? 14.564 -7.395 -33.019 1.00 73.38 74 SER A C 1
ATOM 593 O O . SER A 1 74 ? 14.861 -8.587 -32.892 1.00 73.38 74 SER A O 1
ATOM 595 N N . TYR A 1 75 ? 15.098 -6.432 -32.261 1.00 71.06 75 TYR A N 1
ATOM 596 C CA . TYR A 1 75 ? 16.074 -6.663 -31.206 1.00 71.06 75 TYR A CA 1
ATOM 597 C C . TYR A 1 75 ? 15.477 -7.496 -30.073 1.00 71.06 75 TYR A C 1
ATOM 599 O O . TYR A 1 75 ? 16.031 -8.541 -29.747 1.00 71.06 75 TYR A O 1
ATOM 607 N N . ASN A 1 76 ? 14.309 -7.115 -29.545 1.00 71.56 76 ASN A N 1
ATOM 608 C CA . ASN A 1 76 ? 13.664 -7.838 -28.442 1.00 71.56 76 ASN A CA 1
ATOM 609 C C . ASN A 1 76 ? 13.315 -9.278 -28.819 1.00 71.56 76 ASN A C 1
ATOM 611 O O . ASN A 1 76 ? 13.588 -10.198 -28.056 1.00 71.56 76 ASN A O 1
ATOM 615 N N . THR A 1 77 ? 12.804 -9.495 -30.033 1.00 77.88 77 THR A N 1
ATOM 616 C CA . THR A 1 77 ? 12.517 -10.850 -30.529 1.00 77.88 77 THR A CA 1
ATOM 617 C C . THR A 1 77 ? 13.796 -11.683 -30.638 1.00 77.88 77 THR A C 1
ATOM 619 O O . THR A 1 77 ? 13.815 -12.862 -30.286 1.00 77.88 77 THR A O 1
ATOM 622 N N . THR A 1 78 ? 14.888 -11.081 -31.112 1.00 78.62 78 THR A N 1
ATOM 623 C CA . THR A 1 78 ? 16.182 -11.765 -31.230 1.00 78.62 78 THR A CA 1
ATOM 624 C C . THR A 1 78 ? 16.779 -12.060 -29.854 1.00 78.62 78 THR A C 1
ATOM 626 O O . THR A 1 78 ? 17.241 -13.174 -29.619 1.00 78.62 78 THR A O 1
ATOM 629 N N . ALA A 1 79 ? 16.708 -11.107 -28.925 1.00 73.88 79 ALA A N 1
ATOM 630 C CA . ALA A 1 79 ? 17.163 -11.256 -27.550 1.00 73.88 79 ALA A CA 1
ATOM 631 C C . ALA A 1 79 ? 16.375 -12.342 -26.803 1.00 73.88 79 ALA A C 1
ATOM 633 O O . ALA A 1 79 ? 16.985 -13.189 -26.156 1.00 73.88 79 ALA A O 1
ATOM 634 N N . ASP A 1 80 ? 15.047 -12.386 -26.943 1.00 77.75 80 ASP A N 1
ATOM 635 C CA . ASP A 1 80 ? 14.216 -13.429 -26.333 1.00 77.75 80 ASP A CA 1
ATOM 636 C C . ASP A 1 80 ? 14.520 -14.816 -26.900 1.00 77.75 80 ASP A C 1
ATOM 638 O O . ASP A 1 80 ? 14.662 -15.776 -26.141 1.00 77.75 80 ASP A O 1
ATOM 642 N N . ASN A 1 81 ? 14.684 -14.925 -28.220 1.00 83.19 81 ASN A N 1
ATOM 643 C CA . ASN A 1 81 ? 15.061 -16.186 -28.853 1.00 83.19 81 ASN A CA 1
ATOM 644 C C . ASN A 1 81 ? 16.437 -16.671 -28.375 1.00 83.19 81 ASN A C 1
ATOM 646 O O . ASN A 1 81 ? 16.593 -17.852 -28.071 1.00 83.19 81 ASN A O 1
ATOM 650 N N . LEU A 1 82 ? 17.423 -15.775 -28.265 1.00 81.81 82 LEU A N 1
ATOM 651 C CA . LEU A 1 82 ? 18.755 -16.106 -27.749 1.00 81.81 82 LEU A CA 1
ATOM 652 C C . LEU A 1 82 ? 18.721 -16.462 -26.258 1.00 81.81 82 LEU A C 1
ATOM 654 O O . LEU A 1 82 ? 19.390 -17.405 -25.841 1.00 81.81 82 LEU A O 1
ATOM 658 N N . ARG A 1 83 ? 17.918 -15.756 -25.454 1.00 77.12 83 ARG A N 1
ATOM 659 C CA . ARG A 1 83 ? 17.732 -16.037 -24.024 1.00 77.12 83 ARG A CA 1
ATOM 660 C C . ARG A 1 83 ? 17.126 -17.419 -23.804 1.00 77.12 83 ARG A C 1
ATOM 662 O O . ARG A 1 83 ? 17.629 -18.170 -22.977 1.00 77.12 83 ARG A O 1
ATOM 669 N N . LEU A 1 84 ? 16.082 -17.767 -24.557 1.00 82.69 84 LEU A N 1
ATOM 670 C CA . LEU A 1 84 ? 15.462 -19.092 -24.501 1.00 82.69 84 LEU A CA 1
ATOM 671 C C . LEU A 1 84 ? 16.421 -20.184 -24.987 1.00 82.69 84 LEU A C 1
ATOM 673 O O . LEU A 1 84 ? 16.546 -21.215 -24.335 1.00 82.69 84 LEU A O 1
ATOM 677 N N . ALA A 1 85 ? 17.142 -19.943 -26.086 1.00 83.62 85 ALA A N 1
ATOM 678 C CA . ALA A 1 85 ? 18.107 -20.899 -26.630 1.00 83.62 85 ALA A CA 1
ATOM 679 C C . ALA A 1 85 ? 19.276 -21.194 -25.674 1.00 83.62 85 ALA A C 1
ATOM 681 O O . ALA A 1 85 ? 19.850 -22.277 -25.733 1.00 83.62 85 ALA A O 1
ATOM 682 N N . ASN A 1 86 ? 19.620 -20.245 -24.799 1.00 81.75 86 ASN A N 1
ATOM 683 C CA . ASN A 1 86 ? 20.751 -20.348 -23.878 1.00 81.75 86 ASN A CA 1
ATOM 684 C C . ASN A 1 86 ? 20.352 -20.623 -22.420 1.00 81.75 86 ASN A C 1
ATOM 686 O O . ASN A 1 86 ? 21.228 -20.706 -21.561 1.00 81.75 86 ASN A O 1
ATOM 690 N N . GLN A 1 87 ? 19.057 -20.769 -22.120 1.00 79.88 87 GLN A N 1
ATOM 691 C CA . GLN A 1 87 ? 18.562 -20.913 -20.748 1.00 79.88 87 GLN A CA 1
ATOM 692 C C . GLN A 1 87 ? 19.156 -22.136 -20.035 1.00 79.88 87 GLN A C 1
ATOM 694 O O . GLN A 1 87 ? 19.586 -22.026 -18.891 1.00 79.88 87 GLN A O 1
ATOM 699 N N . GLU A 1 88 ? 19.213 -23.288 -20.705 1.00 78.44 88 GLU A N 1
ATOM 700 C CA . GLU A 1 88 ? 19.754 -24.524 -20.122 1.00 78.44 88 GLU A CA 1
ATOM 701 C C . GLU A 1 88 ? 21.259 -24.411 -19.844 1.00 78.44 88 GLU A C 1
ATOM 703 O O . GLU A 1 88 ? 21.721 -24.797 -18.771 1.00 78.44 88 GLU A O 1
ATOM 708 N N . CYS A 1 89 ? 22.014 -23.800 -20.764 1.00 76.12 89 CYS A N 1
ATOM 709 C CA . CYS A 1 89 ? 23.441 -23.545 -20.573 1.00 76.12 89 CYS A CA 1
ATOM 710 C C . CYS A 1 89 ? 23.687 -22.603 -19.387 1.00 76.12 89 CYS A C 1
ATOM 712 O O . CYS A 1 89 ? 24.544 -22.883 -18.557 1.00 76.12 89 CYS A O 1
ATOM 714 N N . LEU A 1 90 ? 22.909 -21.526 -19.257 1.00 74.88 90 LEU A N 1
ATOM 715 C CA . LEU A 1 90 ? 23.041 -20.583 -18.141 1.00 74.88 90 LEU A CA 1
ATOM 716 C C . LEU A 1 90 ? 22.647 -21.187 -16.786 1.00 74.88 90 LEU A C 1
ATOM 718 O O . LEU A 1 90 ? 23.213 -20.801 -15.771 1.00 74.88 90 LEU A O 1
ATOM 722 N N . LEU A 1 91 ? 21.717 -22.143 -16.748 1.00 74.25 91 LEU A N 1
ATOM 723 C CA . LEU A 1 91 ? 21.394 -22.860 -15.511 1.00 74.25 91 LEU A CA 1
ATOM 724 C C . LEU A 1 91 ? 22.542 -23.784 -15.083 1.00 74.25 91 LEU A C 1
ATOM 726 O O . LEU A 1 91 ? 22.935 -23.756 -13.922 1.00 74.25 91 LEU A O 1
ATOM 730 N N . SER A 1 92 ? 23.147 -24.522 -16.022 1.00 71.81 92 SER A N 1
ATOM 731 C CA . SER A 1 92 ? 24.281 -25.414 -15.714 1.00 71.81 92 SER A CA 1
ATOM 732 C C . SER A 1 92 ? 25.520 -24.684 -15.178 1.00 71.81 92 SER A C 1
ATOM 734 O O . SER A 1 92 ? 26.316 -25.248 -14.434 1.00 71.81 92 SER A O 1
ATOM 736 N N . VAL A 1 93 ? 25.666 -23.402 -15.507 1.00 72.06 93 VAL A N 1
ATOM 737 C CA . VAL A 1 93 ? 26.754 -22.539 -15.029 1.00 72.06 93 VAL A CA 1
ATOM 738 C C . VAL A 1 93 ? 26.696 -22.282 -13.535 1.00 72.06 93 VAL A C 1
ATOM 740 O O . VAL A 1 93 ? 27.741 -22.242 -12.886 1.00 72.06 93 VAL A O 1
ATOM 743 N N . LEU A 1 94 ? 25.482 -22.079 -13.020 1.00 66.25 94 LEU A N 1
ATOM 744 C CA . LEU A 1 94 ? 25.239 -21.797 -11.608 1.00 66.25 94 LEU A CA 1
ATOM 745 C C . LEU A 1 94 ? 25.519 -23.032 -10.744 1.00 66.25 94 LEU A C 1
ATOM 747 O O . LEU A 1 94 ? 25.928 -22.890 -9.596 1.00 66.25 94 LEU A O 1
ATOM 751 N N . ASP A 1 95 ? 25.340 -24.227 -11.311 1.00 67.62 95 ASP A N 1
ATOM 752 C CA . ASP A 1 95 ? 25.544 -25.493 -10.608 1.00 67.62 95 ASP A CA 1
ATOM 753 C C . ASP A 1 95 ? 27.004 -25.985 -10.663 1.00 67.62 95 ASP A C 1
ATOM 755 O O . ASP A 1 95 ? 27.469 -26.638 -9.728 1.00 67.62 95 ASP A O 1
ATOM 759 N N . GLU A 1 96 ? 27.745 -25.683 -11.738 1.00 66.94 96 GLU A N 1
ATOM 760 C CA . GLU A 1 96 ? 29.055 -26.300 -12.007 1.00 66.94 96 GLU A CA 1
ATOM 761 C C . GLU A 1 96 ? 30.268 -25.356 -11.865 1.00 66.94 96 GLU A C 1
ATOM 763 O O . GLU A 1 96 ? 31.390 -25.776 -12.149 1.00 66.94 96 GLU A O 1
ATOM 768 N N . ASN A 1 97 ? 30.091 -24.106 -11.402 1.00 67.88 97 ASN A N 1
ATOM 769 C CA . ASN A 1 97 ? 31.172 -23.108 -11.262 1.00 67.88 97 ASN A CA 1
ATOM 770 C C . ASN A 1 97 ? 32.075 -23.024 -12.512 1.00 67.88 97 ASN A C 1
ATOM 772 O O . ASN A 1 97 ? 33.304 -22.978 -12.429 1.00 67.88 97 ASN A O 1
ATOM 776 N N . MET A 1 98 ? 31.465 -23.049 -13.699 1.00 69.31 98 MET A N 1
ATOM 777 C CA . MET A 1 98 ? 32.212 -23.028 -14.957 1.00 69.31 98 MET A CA 1
ATOM 778 C C . MET A 1 98 ? 32.891 -21.669 -15.168 1.00 69.31 98 MET A C 1
ATOM 780 O O . MET A 1 98 ? 32.273 -20.630 -14.958 1.00 69.31 98 MET A O 1
ATOM 784 N N . GLU A 1 99 ? 34.137 -21.660 -15.646 1.00 75.12 99 GLU A N 1
ATOM 785 C CA . GLU A 1 99 ? 34.848 -20.419 -16.010 1.00 75.12 99 GLU A CA 1
ATOM 786 C C . GLU A 1 99 ? 34.411 -19.881 -17.382 1.00 75.12 99 GLU A C 1
ATOM 788 O O . GLU A 1 99 ? 34.457 -18.680 -17.630 1.00 75.12 99 GLU A O 1
ATOM 793 N N . ASN A 1 100 ? 33.965 -20.758 -18.288 1.00 78.69 100 ASN A N 1
ATOM 794 C CA . ASN A 1 100 ? 33.599 -20.385 -19.652 1.00 78.69 100 ASN A CA 1
ATOM 795 C C . ASN A 1 100 ? 32.351 -21.125 -20.134 1.00 78.69 100 ASN A C 1
ATOM 797 O O . ASN A 1 100 ? 32.176 -22.309 -19.848 1.00 78.69 100 ASN A O 1
ATOM 801 N N . VAL A 1 101 ? 31.531 -20.449 -20.939 1.00 82.81 101 VAL A N 1
ATOM 802 C CA . VAL A 1 101 ? 30.255 -20.969 -21.453 1.00 82.81 101 VAL A CA 1
ATOM 803 C C . VAL A 1 101 ? 30.137 -20.727 -22.936 1.00 82.81 101 VAL A C 1
ATOM 805 O O . VAL A 1 101 ? 30.380 -19.621 -23.410 1.00 82.81 101 VAL A O 1
ATOM 808 N N . ASN A 1 102 ? 29.691 -21.743 -23.668 1.00 81.88 102 ASN A N 1
ATOM 809 C CA . ASN A 1 102 ? 29.338 -21.579 -25.069 1.00 81.88 102 ASN A CA 1
ATOM 810 C C . ASN A 1 102 ? 27.876 -21.142 -25.194 1.00 81.88 102 ASN A C 1
ATOM 812 O O . ASN A 1 102 ? 26.972 -21.951 -24.994 1.00 81.88 102 ASN A O 1
ATOM 816 N N . LEU A 1 103 ? 27.645 -19.877 -25.537 1.00 82.06 103 LEU A N 1
ATOM 817 C CA . LEU A 1 103 ? 26.311 -19.333 -25.763 1.00 82.06 103 LEU A CA 1
ATOM 818 C C . LEU A 1 103 ? 26.003 -19.308 -27.263 1.00 82.06 103 LEU A C 1
ATOM 820 O O . LEU A 1 103 ? 26.755 -18.761 -28.076 1.00 82.06 103 LEU A O 1
ATOM 824 N N . CYS A 1 104 ? 24.854 -19.858 -27.645 1.00 77.56 104 CYS A N 1
ATOM 825 C CA . CYS A 1 104 ? 24.325 -19.752 -28.997 1.00 77.56 104 CYS A CA 1
ATOM 826 C C . CYS A 1 104 ? 24.220 -18.271 -29.398 1.00 77.56 104 CYS A C 1
ATOM 828 O O . CYS A 1 104 ? 23.671 -17.461 -28.651 1.00 77.56 104 CYS A O 1
ATOM 830 N N . GLY A 1 105 ? 24.783 -17.916 -30.558 1.00 76.56 105 GLY A N 1
ATOM 831 C CA . GLY A 1 105 ? 24.803 -16.548 -31.091 1.00 76.56 105 GLY A CA 1
ATOM 832 C C . GLY A 1 105 ? 25.926 -15.638 -30.574 1.00 76.56 105 GLY A C 1
ATOM 833 O O . GLY A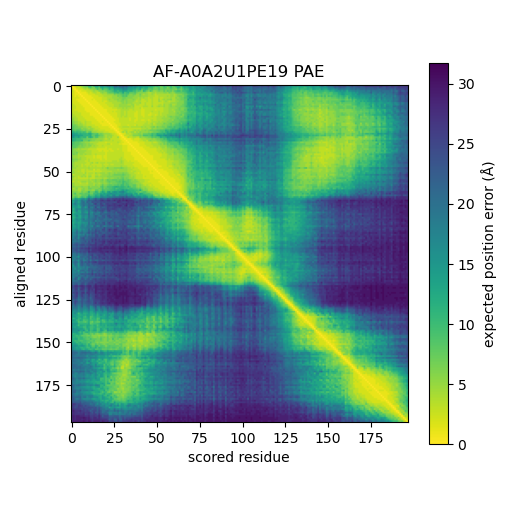 1 105 ? 26.175 -14.611 -31.199 1.00 76.56 105 GLY A O 1
ATOM 834 N N . LEU A 1 106 ? 26.631 -16.014 -29.499 1.00 76.12 106 LEU A N 1
ATOM 835 C CA . LEU A 1 106 ? 27.712 -15.215 -28.893 1.00 76.12 106 LEU A CA 1
ATOM 836 C C . LEU A 1 106 ? 29.066 -15.948 -28.859 1.00 76.12 106 LEU A C 1
ATOM 838 O O . LEU A 1 106 ? 30.110 -15.301 -28.849 1.00 76.12 106 LEU A O 1
ATOM 842 N N . GLY A 1 107 ? 29.060 -17.284 -28.913 1.00 81.62 107 GLY A N 1
ATOM 843 C CA . GLY A 1 107 ? 30.261 -18.117 -28.847 1.00 81.62 107 GLY A CA 1
ATOM 844 C C . GLY A 1 107 ? 30.714 -18.384 -27.411 1.00 81.62 107 GLY A C 1
ATOM 845 O O . GLY A 1 107 ? 29.910 -18.344 -26.482 1.00 81.62 107 GLY A O 1
ATOM 846 N N . MET A 1 108 ? 32.003 -18.687 -27.232 1.00 82.25 108 MET A N 1
ATOM 847 C CA . MET A 1 108 ? 32.589 -18.902 -25.905 1.00 82.25 108 MET A CA 1
ATOM 848 C C . MET A 1 108 ? 32.752 -17.576 -25.166 1.00 82.25 108 MET A C 1
ATOM 850 O O . MET A 1 108 ? 33.464 -16.688 -25.634 1.00 82.25 108 MET A O 1
ATOM 854 N N . VAL A 1 109 ? 32.113 -17.476 -24.006 1.00 81.69 109 VAL A N 1
ATOM 855 C CA . VAL A 1 109 ? 32.129 -16.311 -23.124 1.00 81.69 109 VAL A CA 1
ATOM 856 C C . VAL A 1 109 ? 32.774 -16.708 -21.800 1.00 81.69 109 VAL A C 1
ATOM 858 O O . VAL A 1 109 ? 32.371 -17.698 -21.189 1.00 81.69 109 VAL A O 1
ATOM 861 N N . ASP A 1 110 ? 33.774 -15.939 -21.379 1.00 82.69 110 ASP A N 1
ATOM 862 C CA . ASP A 1 110 ? 34.372 -16.029 -20.045 1.00 82.69 110 ASP A CA 1
ATOM 863 C C . ASP A 1 110 ? 33.399 -15.412 -19.038 1.00 82.69 110 ASP A C 1
ATOM 865 O O . ASP A 1 110 ? 32.945 -14.288 -19.230 1.00 82.69 110 ASP A O 1
ATOM 869 N N . ILE A 1 111 ? 33.046 -16.157 -17.997 1.00 76.44 111 ILE A N 1
ATOM 870 C CA . ILE A 1 111 ? 32.083 -15.756 -16.962 1.00 76.44 111 ILE A CA 1
ATOM 871 C C . ILE A 1 111 ? 32.715 -15.741 -15.570 1.00 76.44 111 ILE A C 1
ATOM 873 O O . ILE A 1 111 ? 32.023 -15.573 -14.568 1.00 76.44 111 ILE A O 1
ATOM 877 N N . THR A 1 112 ? 34.041 -15.859 -15.494 1.00 75.00 112 THR A N 1
ATOM 878 C CA . THR A 1 112 ? 34.802 -15.869 -14.238 1.00 75.00 112 THR A CA 1
ATOM 879 C C . THR A 1 112 ? 34.530 -14.619 -13.393 1.00 75.00 112 THR A C 1
ATOM 881 O O . THR A 1 112 ? 34.526 -14.673 -12.165 1.00 75.00 112 THR A O 1
ATOM 884 N N . TYR A 1 113 ? 34.243 -13.486 -14.044 1.00 67.31 113 TYR A N 1
ATOM 885 C CA . TYR A 1 113 ? 33.907 -12.232 -13.371 1.00 67.31 113 TYR A CA 1
ATOM 886 C C . TYR A 1 113 ? 32.521 -12.234 -12.709 1.00 67.31 113 TYR A C 1
ATOM 888 O O . TYR A 1 113 ? 32.330 -11.484 -11.758 1.00 67.31 113 TYR A O 1
ATOM 896 N N . LEU A 1 114 ? 31.578 -13.068 -13.167 1.00 67.38 114 LEU A N 1
ATOM 897 C CA . LEU A 1 114 ? 30.223 -13.157 -12.607 1.00 67.38 114 LEU A CA 1
ATOM 898 C C . LEU A 1 114 ? 30.189 -13.933 -11.285 1.00 67.38 114 LEU A C 1
ATOM 900 O O . LEU A 1 114 ? 29.357 -13.637 -10.436 1.00 67.38 114 LEU A O 1
ATOM 904 N N . HIS A 1 115 ? 31.124 -14.865 -11.077 1.00 67.00 115 HIS A N 1
ATOM 905 C CA . HIS A 1 115 ? 31.232 -15.645 -9.833 1.00 67.00 115 HIS A CA 1
ATOM 906 C C . HIS A 1 115 ? 31.636 -14.806 -8.614 1.00 67.00 115 HIS A C 1
ATOM 908 O O . HIS A 1 115 ? 31.369 -15.202 -7.485 1.00 67.00 115 HIS A O 1
ATOM 914 N N . ASN A 1 116 ? 32.271 -13.651 -8.836 1.00 61.72 116 ASN A N 1
ATOM 915 C CA . ASN A 1 116 ? 32.715 -12.734 -7.779 1.00 61.72 116 ASN A CA 1
ATOM 916 C C . ASN A 1 116 ? 31.770 -11.541 -7.578 1.00 61.72 116 ASN A C 1
ATOM 918 O O . ASN A 1 116 ? 32.080 -10.642 -6.796 1.00 61.72 116 ASN A O 1
ATOM 922 N N . VAL A 1 117 ? 30.645 -11.499 -8.296 1.00 60.00 117 VAL A N 1
ATOM 923 C CA . VAL A 1 117 ? 29.586 -10.524 -8.030 1.00 60.00 117 VAL A CA 1
ATOM 924 C C . VAL A 1 117 ? 28.823 -11.036 -6.810 1.00 60.00 117 VAL A C 1
ATOM 926 O O . VAL A 1 117 ? 27.811 -11.718 -6.932 1.00 60.00 117 VAL A O 1
ATOM 929 N N . GLU A 1 118 ? 29.371 -10.779 -5.621 1.00 47.56 118 GLU A N 1
ATOM 930 C CA . GLU A 1 118 ? 28.656 -10.984 -4.360 1.00 47.56 118 GLU A CA 1
ATOM 931 C C . GLU A 1 118 ? 27.331 -10.197 -4.377 1.00 47.56 118 GLU A C 1
ATOM 933 O O . GLU A 1 118 ? 27.216 -9.176 -5.057 1.00 47.56 118 GLU A O 1
ATOM 938 N N . ASP A 1 119 ? 26.349 -10.708 -3.623 1.00 49.50 119 ASP A N 1
ATOM 939 C CA . ASP A 1 119 ? 24.927 -10.332 -3.455 1.00 49.50 119 ASP A CA 1
ATOM 940 C C . ASP A 1 119 ? 24.530 -8.833 -3.518 1.00 49.50 119 ASP A C 1
ATOM 942 O O . ASP A 1 119 ? 23.341 -8.511 -3.566 1.00 49.50 119 ASP A O 1
ATOM 946 N N . GLU A 1 120 ? 25.470 -7.891 -3.543 1.00 42.09 120 GLU A N 1
ATOM 947 C CA . GLU A 1 120 ? 25.218 -6.449 -3.627 1.00 42.09 120 GLU A CA 1
ATOM 948 C C . GLU A 1 120 ? 24.603 -6.019 -4.975 1.00 42.09 120 GLU A C 1
ATOM 950 O O . GLU A 1 120 ? 23.783 -5.100 -5.003 1.00 42.09 120 GLU A O 1
ATOM 955 N N . ALA A 1 121 ? 24.881 -6.719 -6.083 1.00 42.31 121 ALA A N 1
ATOM 956 C CA . ALA A 1 121 ? 24.287 -6.386 -7.388 1.00 42.31 121 ALA A CA 1
ATOM 957 C C . ALA A 1 121 ? 22.806 -6.797 -7.523 1.00 42.31 121 ALA A C 1
ATOM 959 O O . ALA A 1 121 ? 22.081 -6.250 -8.359 1.00 42.31 121 ALA A O 1
ATOM 960 N N . MET A 1 122 ? 22.306 -7.703 -6.670 1.00 38.50 122 MET A N 1
ATOM 961 C CA . MET A 1 122 ? 20.874 -8.035 -6.639 1.00 38.50 122 MET A CA 1
ATOM 962 C C . MET A 1 122 ? 20.004 -6.893 -6.098 1.00 38.50 122 MET A C 1
ATOM 964 O O . MET A 1 122 ? 18.777 -6.960 -6.218 1.00 38.50 122 MET A O 1
ATOM 968 N N . HIS A 1 123 ? 20.604 -5.837 -5.538 1.00 40.88 123 HIS A N 1
ATOM 969 C CA . HIS A 1 123 ? 19.859 -4.658 -5.107 1.00 40.88 123 HIS A CA 1
ATOM 970 C C . HIS A 1 123 ? 19.694 -3.593 -6.197 1.00 40.88 123 HIS A C 1
ATOM 972 O O . HIS A 1 123 ? 18.717 -2.845 -6.142 1.00 40.88 123 HIS A O 1
ATOM 978 N N . GLU A 1 124 ? 20.561 -3.563 -7.215 1.00 38.84 124 GLU A N 1
ATOM 979 C CA . GLU A 1 124 ? 20.538 -2.506 -8.238 1.00 38.84 124 GLU A CA 1
ATOM 980 C C . GLU A 1 124 ? 20.161 -2.985 -9.652 1.00 38.84 124 GLU A C 1
ATOM 982 O O . GLU A 1 124 ? 19.595 -2.195 -10.397 1.00 38.84 124 GLU A O 1
ATOM 987 N N . ASP A 1 125 ? 20.306 -4.268 -10.016 1.00 37.94 125 ASP A N 1
ATOM 988 C CA . ASP A 1 125 ? 20.040 -4.720 -11.403 1.00 37.94 125 ASP A CA 1
ATOM 989 C C . ASP A 1 125 ? 18.697 -5.441 -11.636 1.00 37.94 125 ASP A C 1
ATOM 991 O O . ASP A 1 125 ? 18.338 -5.776 -12.768 1.00 37.94 125 ASP A O 1
ATOM 995 N N . SER A 1 126 ? 17.844 -5.572 -10.611 1.00 43.34 126 SER A N 1
ATOM 996 C CA . SER A 1 126 ? 16.430 -5.957 -10.825 1.00 43.34 126 SER A CA 1
ATOM 997 C C . SER A 1 126 ? 15.606 -4.860 -11.535 1.00 43.34 126 SER A C 1
ATOM 999 O O . SER A 1 126 ? 14.416 -5.031 -11.810 1.00 43.34 126 SER A O 1
ATOM 1001 N N . ILE A 1 127 ? 16.241 -3.733 -11.876 1.00 45.00 127 ILE A N 1
ATOM 1002 C CA . ILE A 1 127 ? 15.669 -2.613 -12.630 1.00 45.00 127 ILE A CA 1
ATOM 1003 C C . ILE A 1 127 ? 15.271 -3.028 -14.064 1.00 45.00 127 ILE A C 1
ATOM 1005 O O . ILE A 1 127 ? 14.380 -2.407 -14.644 1.00 45.00 127 ILE A O 1
ATOM 1009 N N . LEU A 1 128 ? 15.818 -4.122 -14.621 1.00 40.53 128 LEU A N 1
ATOM 1010 C CA . LEU A 1 128 ? 15.567 -4.509 -16.020 1.00 40.53 128 LEU A CA 1
ATOM 1011 C C . LEU A 1 128 ? 14.273 -5.315 -16.281 1.00 40.53 128 LEU A C 1
ATOM 1013 O O . LEU A 1 128 ? 13.987 -5.644 -17.429 1.00 40.53 128 LEU A O 1
ATOM 1017 N N . PHE A 1 129 ? 13.430 -5.616 -15.286 1.00 41.28 129 PHE A N 1
ATOM 1018 C CA . PHE A 1 129 ? 12.131 -6.250 -15.570 1.00 41.28 129 PHE A CA 1
ATOM 1019 C C . PHE A 1 129 ? 10.993 -5.560 -14.816 1.00 41.28 129 PHE A C 1
ATOM 1021 O O . PHE A 1 129 ? 10.590 -5.967 -13.725 1.00 41.28 129 PHE A O 1
ATOM 1028 N N . GLY A 1 130 ? 10.450 -4.506 -15.439 1.00 47.50 130 GLY A N 1
ATOM 1029 C CA . GLY A 1 130 ? 9.431 -3.572 -14.932 1.00 47.50 130 GLY A CA 1
ATOM 1030 C C . GLY A 1 130 ? 8.092 -4.153 -14.443 1.00 47.50 130 GLY A C 1
ATOM 1031 O O . GLY A 1 130 ? 7.145 -3.407 -14.217 1.00 47.50 130 GLY A O 1
ATOM 1032 N N . SER A 1 131 ? 7.988 -5.465 -14.240 1.00 49.53 131 SER A N 1
ATOM 1033 C CA . SER A 1 131 ? 6.857 -6.114 -13.565 1.00 49.53 131 SER A CA 1
ATOM 1034 C C . SER A 1 131 ? 7.145 -6.380 -12.080 1.00 49.53 131 SER A C 1
ATOM 1036 O O . SER A 1 131 ? 6.273 -6.177 -11.235 1.00 49.53 131 SER A O 1
ATOM 1038 N N . SER A 1 132 ? 8.374 -6.776 -11.734 1.00 46.19 132 SER A N 1
ATOM 1039 C CA . SER A 1 132 ? 8.734 -7.192 -10.370 1.00 46.19 132 SER A CA 1
ATOM 1040 C C . SER A 1 132 ? 8.832 -6.001 -9.414 1.00 46.19 132 SER A C 1
ATOM 1042 O O . SER A 1 132 ? 8.245 -6.035 -8.331 1.00 46.19 132 SER A O 1
ATOM 1044 N N . SER A 1 133 ? 9.455 -4.902 -9.846 1.00 54.69 133 SER A N 1
ATOM 1045 C CA . SER A 1 133 ? 9.632 -3.692 -9.030 1.00 54.69 133 SER A CA 1
ATOM 1046 C C . SER A 1 133 ? 8.310 -2.994 -8.709 1.00 54.69 133 SER A C 1
ATOM 1048 O O . SER A 1 133 ? 8.097 -2.577 -7.575 1.00 54.69 133 SER A O 1
ATOM 1050 N N . ASN A 1 134 ? 7.365 -2.956 -9.654 1.00 56.41 134 ASN A N 1
ATOM 1051 C CA . ASN A 1 134 ? 6.044 -2.366 -9.418 1.00 56.41 134 ASN A CA 1
ATOM 1052 C C . ASN A 1 134 ? 5.245 -3.154 -8.372 1.00 56.41 134 ASN A C 1
ATOM 1054 O O . ASN A 1 134 ? 4.645 -2.565 -7.472 1.00 56.41 134 ASN A O 1
ATOM 1058 N N . THR A 1 135 ? 5.293 -4.492 -8.424 1.00 59.38 135 THR A N 1
ATOM 1059 C CA . THR A 1 135 ? 4.656 -5.318 -7.386 1.00 59.38 135 THR A CA 1
ATOM 1060 C C . THR A 1 135 ? 5.351 -5.191 -6.032 1.00 59.38 135 THR A C 1
ATOM 1062 O O . THR A 1 135 ? 4.672 -5.221 -5.008 1.00 59.38 135 THR A O 1
ATOM 1065 N N . PHE A 1 136 ? 6.675 -5.018 -6.002 1.00 61.22 136 PHE A N 1
ATOM 1066 C CA . PHE A 1 136 ? 7.432 -4.799 -4.771 1.00 61.22 136 PHE A CA 1
ATOM 1067 C C . PHE A 1 136 ? 7.095 -3.448 -4.132 1.00 61.22 136 PHE A C 1
ATOM 1069 O O . PHE A 1 136 ? 6.786 -3.403 -2.943 1.00 61.22 136 PHE A O 1
ATOM 1076 N N . LEU A 1 137 ? 7.071 -2.369 -4.919 1.00 61.50 137 LEU A N 1
ATOM 1077 C CA . LEU A 1 137 ? 6.728 -1.026 -4.447 1.00 61.50 137 LEU A CA 1
ATOM 1078 C C . LEU A 1 137 ? 5.285 -0.958 -3.937 1.00 61.50 137 LEU A C 1
ATOM 1080 O O . LEU A 1 137 ? 5.055 -0.427 -2.855 1.00 61.50 137 LEU A O 1
ATOM 1084 N N . MET A 1 138 ? 4.331 -1.574 -4.644 1.00 65.19 138 MET A N 1
ATOM 1085 C CA . MET A 1 138 ? 2.939 -1.646 -4.182 1.00 65.19 138 MET A CA 1
ATOM 1086 C C . MET A 1 138 ? 2.782 -2.496 -2.918 1.00 65.19 138 MET A C 1
ATOM 1088 O O . MET A 1 138 ? 2.092 -2.083 -1.989 1.00 65.19 138 MET A O 1
ATOM 1092 N N . LYS A 1 139 ? 3.437 -3.661 -2.834 1.00 67.00 139 LYS A N 1
ATOM 1093 C CA . LYS A 1 139 ? 3.397 -4.501 -1.623 1.00 67.00 139 LYS A CA 1
ATOM 1094 C C . LYS A 1 139 ? 4.016 -3.791 -0.422 1.00 67.00 139 LYS A C 1
ATOM 1096 O O . LYS A 1 139 ? 3.442 -3.831 0.660 1.00 67.00 139 LYS A O 1
ATOM 1101 N N . LYS A 1 140 ? 5.158 -3.128 -0.616 1.00 70.06 140 LYS A N 1
ATOM 1102 C CA . LYS A 1 140 ? 5.843 -2.349 0.419 1.00 70.06 140 LYS A CA 1
ATOM 1103 C C . LYS A 1 140 ? 4.972 -1.191 0.908 1.00 70.06 140 LYS A C 1
ATOM 1105 O O . LYS A 1 140 ? 4.781 -1.057 2.110 1.00 70.06 140 LYS A O 1
ATOM 1110 N N . ALA A 1 141 ? 4.393 -0.418 -0.009 1.00 64.88 141 ALA A N 1
ATOM 1111 C CA . ALA A 1 141 ? 3.553 0.723 0.338 1.00 64.88 141 ALA A CA 1
ATOM 1112 C C . ALA A 1 141 ? 2.279 0.312 1.094 1.00 64.88 141 ALA A C 1
ATOM 1114 O O . ALA A 1 141 ? 1.928 0.928 2.093 1.00 64.88 141 ALA A O 1
ATOM 1115 N N . VAL A 1 142 ? 1.592 -0.746 0.649 1.00 65.94 142 VAL A N 1
ATOM 1116 C CA . VAL A 1 142 ? 0.333 -1.173 1.280 1.00 65.94 142 VAL A CA 1
ATOM 1117 C C . VAL A 1 142 ? 0.567 -1.855 2.629 1.00 65.94 142 VAL A C 1
ATOM 1119 O O . VAL A 1 142 ? -0.230 -1.659 3.540 1.00 65.94 142 VAL A O 1
ATOM 1122 N N . ALA A 1 143 ? 1.621 -2.665 2.769 1.00 66.12 143 ALA A N 1
A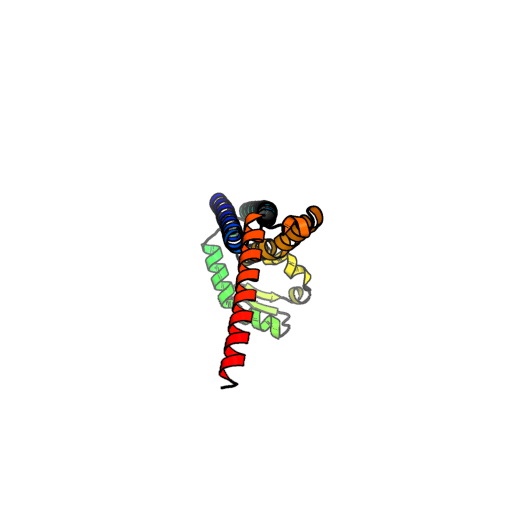TOM 1123 C CA . ALA A 1 143 ? 1.815 -3.482 3.968 1.00 66.12 143 ALA A CA 1
ATOM 1124 C C . ALA A 1 143 ? 2.690 -2.822 5.043 1.00 66.12 143 ALA A C 1
ATOM 1126 O O . ALA A 1 143 ? 2.399 -2.988 6.221 1.00 66.12 143 ALA A O 1
ATOM 1127 N N . LEU A 1 144 ? 3.762 -2.121 4.658 1.00 65.31 144 LEU A N 1
ATOM 1128 C CA . LEU A 1 144 ? 4.742 -1.574 5.605 1.00 65.31 144 LEU A CA 1
ATOM 1129 C C . LEU A 1 144 ? 4.475 -0.095 5.881 1.00 65.31 144 LEU A C 1
ATOM 1131 O O . LEU A 1 144 ? 4.273 0.290 7.028 1.00 65.31 144 LEU A O 1
ATOM 1135 N N . ASP A 1 145 ? 4.384 0.723 4.831 1.00 75.44 145 ASP A N 1
ATOM 1136 C CA . ASP A 1 145 ? 4.227 2.171 5.008 1.00 75.44 145 ASP A CA 1
ATOM 1137 C C . ASP A 1 145 ? 2.869 2.538 5.642 1.00 75.44 145 ASP A C 1
ATOM 1139 O O . ASP A 1 145 ? 2.777 3.533 6.362 1.00 75.44 145 ASP A O 1
ATOM 1143 N N . LEU A 1 146 ? 1.820 1.733 5.422 1.00 78.62 146 LEU A N 1
ATOM 1144 C CA . LEU A 1 146 ? 0.513 1.948 6.051 1.00 78.62 146 LEU A CA 1
ATOM 1145 C C . LEU A 1 146 ? 0.513 1.642 7.553 1.00 78.62 146 LEU A C 1
ATOM 1147 O O . LEU A 1 146 ? -0.102 2.385 8.313 1.00 78.62 146 LEU A O 1
ATOM 1151 N N . ASP A 1 147 ? 1.199 0.586 7.987 1.00 76.69 147 ASP A N 1
ATOM 1152 C CA . ASP A 1 147 ? 1.265 0.206 9.403 1.00 76.69 147 ASP A CA 1
ATOM 1153 C C . ASP A 1 147 ? 2.095 1.214 10.216 1.00 76.69 147 ASP A C 1
ATOM 1155 O O . ASP A 1 147 ? 1.694 1.636 11.306 1.00 76.69 147 ASP A O 1
ATOM 1159 N N . ASP A 1 148 ? 3.199 1.693 9.635 1.00 81.38 148 ASP A N 1
ATOM 1160 C CA . ASP A 1 148 ? 4.039 2.738 10.222 1.00 81.38 148 ASP A CA 1
ATOM 1161 C C . ASP A 1 148 ? 3.276 4.065 10.378 1.00 81.38 148 ASP A C 1
ATOM 1163 O O . ASP A 1 148 ? 3.303 4.686 11.450 1.00 81.38 148 ASP A O 1
ATOM 1167 N N . GLU A 1 149 ? 2.557 4.504 9.335 1.00 80.06 149 GLU A N 1
ATOM 1168 C CA . GLU A 1 149 ? 1.805 5.763 9.384 1.00 80.06 149 GLU A CA 1
ATOM 1169 C C . GLU A 1 149 ? 0.611 5.662 10.344 1.00 80.06 149 GLU A C 1
ATOM 1171 O O . GLU A 1 149 ? 0.365 6.582 11.124 1.00 80.06 149 GLU A O 1
ATOM 1176 N N . LEU A 1 150 ? -0.081 4.519 10.384 1.00 78.06 150 LEU A N 1
ATOM 1177 C CA . LEU A 1 150 ? -1.140 4.277 11.366 1.00 78.06 150 LEU A CA 1
ATOM 1178 C C . LEU A 1 150 ? -0.603 4.293 12.798 1.00 78.06 150 LEU A C 1
ATOM 1180 O O . LEU A 1 150 ? -1.189 4.940 13.665 1.00 78.06 150 LEU A O 1
ATOM 1184 N N . THR A 1 151 ? 0.530 3.641 13.055 1.00 78.06 151 THR A N 1
ATOM 1185 C CA . THR A 1 151 ? 1.163 3.623 14.382 1.00 78.06 151 THR A CA 1
ATOM 1186 C C . THR A 1 151 ? 1.526 5.033 14.845 1.00 78.06 151 THR A C 1
ATOM 1188 O O . THR A 1 151 ? 1.300 5.401 16.003 1.00 78.06 151 THR A O 1
ATOM 1191 N N . LYS A 1 152 ? 2.041 5.864 13.937 1.00 81.56 152 LYS A N 1
ATOM 1192 C CA . LYS A 1 152 ? 2.342 7.273 14.201 1.00 81.56 152 LYS A CA 1
ATOM 1193 C C . LYS A 1 152 ? 1.082 8.080 14.526 1.00 81.56 152 LYS A C 1
ATOM 1195 O O . LYS A 1 152 ? 1.070 8.817 15.515 1.00 81.56 152 LYS A O 1
ATOM 1200 N N . GLU A 1 153 ? 0.016 7.911 13.754 1.00 76.69 153 GLU A N 1
ATOM 1201 C CA . GLU A 1 153 ? -1.251 8.601 13.995 1.00 76.69 153 GLU A CA 1
ATOM 1202 C C . GLU A 1 153 ? -1.933 8.148 15.302 1.00 76.69 153 GLU A C 1
ATOM 1204 O O . GLU A 1 153 ? -2.428 8.981 16.069 1.00 76.69 153 GLU A O 1
ATOM 1209 N N . PHE A 1 154 ? -1.884 6.853 15.640 1.00 71.88 154 PHE A N 1
ATOM 1210 C CA . PHE A 1 154 ? -2.395 6.338 16.916 1.00 71.88 154 PHE A CA 1
ATOM 1211 C C . PHE A 1 154 ? -1.632 6.891 18.124 1.00 71.88 154 PHE A C 1
ATOM 1213 O O . PHE A 1 154 ? -2.247 7.210 19.148 1.00 71.88 154 PHE A O 1
ATOM 1220 N N . ASN A 1 155 ? -0.312 7.044 18.004 1.00 74.69 155 ASN A N 1
ATOM 1221 C CA . ASN A 1 155 ? 0.522 7.632 19.051 1.00 74.69 155 ASN A CA 1
ATOM 1222 C C . ASN A 1 155 ? 0.235 9.129 19.253 1.00 74.69 155 ASN A C 1
ATOM 1224 O O . ASN A 1 155 ? 0.278 9.607 20.387 1.00 74.69 155 ASN A O 1
ATOM 1228 N N . ASN A 1 156 ? -0.114 9.856 18.188 1.00 70.94 156 ASN A N 1
ATOM 1229 C CA . ASN A 1 156 ? -0.448 11.280 18.263 1.00 70.94 156 ASN A CA 1
ATOM 1230 C C . ASN A 1 156 ? -1.867 11.545 18.800 1.00 70.94 156 ASN A C 1
ATOM 1232 O O . ASN A 1 156 ? -2.063 12.484 19.574 1.00 70.94 156 ASN A O 1
ATOM 1236 N N . GLY A 1 157 ? -2.862 10.744 18.404 1.00 66.06 157 GLY A N 1
ATOM 1237 C CA . GLY A 1 157 ? -4.265 10.946 18.799 1.00 66.06 157 GLY A CA 1
ATOM 1238 C C . GLY A 1 157 ? -4.673 10.258 20.107 1.00 66.06 157 GLY A C 1
ATOM 1239 O O . GLY A 1 157 ? -5.657 10.656 20.734 1.00 66.06 157 GLY A O 1
ATOM 1240 N N . GLY A 1 158 ? -3.897 9.269 20.559 1.00 73.31 158 GLY A N 1
ATOM 1241 C CA . GLY A 1 158 ? -4.191 8.459 21.736 1.00 73.31 158 GLY A CA 1
ATOM 1242 C C . GLY A 1 158 ? -5.253 7.397 21.445 1.00 73.31 158 GLY A C 1
ATOM 1243 O O . GLY A 1 158 ? -6.410 7.704 21.162 1.00 73.31 158 GLY A O 1
ATOM 1244 N N . ILE A 1 159 ? -4.870 6.127 21.588 1.00 70.06 159 ILE A N 1
ATOM 1245 C CA . ILE A 1 159 ? -5.681 4.944 21.236 1.00 70.06 159 ILE A CA 1
ATOM 1246 C C . ILE A 1 159 ? -7.104 4.997 21.825 1.00 70.06 159 ILE A C 1
ATOM 1248 O O . ILE A 1 159 ? -8.070 4.662 21.145 1.00 70.06 159 ILE A O 1
ATOM 1252 N N . GLY A 1 160 ? -7.253 5.481 23.063 1.00 64.69 160 GLY A N 1
ATOM 1253 C CA . GLY A 1 160 ? -8.557 5.574 23.729 1.00 64.69 160 GLY A CA 1
ATOM 1254 C C . GLY A 1 160 ? -9.536 6.570 23.095 1.00 64.69 160 GLY A C 1
ATOM 1255 O O . GLY A 1 160 ? -10.737 6.341 23.159 1.00 64.69 160 GLY A O 1
ATOM 1256 N N . LYS A 1 161 ? -9.047 7.645 22.463 1.00 69.75 161 LYS A N 1
ATOM 1257 C CA . LYS A 1 161 ? -9.898 8.616 21.748 1.00 69.75 161 LYS A CA 1
ATOM 1258 C C . LYS A 1 161 ? -10.275 8.129 20.354 1.00 69.75 161 LYS A C 1
ATOM 1260 O O . LYS A 1 161 ? -11.339 8.452 19.840 1.00 69.75 161 LYS A O 1
ATOM 1265 N N . ILE A 1 162 ? -9.391 7.355 19.735 1.00 74.12 162 ILE A N 1
ATOM 1266 C CA . ILE A 1 162 ? -9.567 6.875 18.364 1.00 74.12 162 ILE A CA 1
ATOM 1267 C C . ILE A 1 162 ? -10.557 5.701 18.311 1.00 74.12 162 ILE A C 1
ATOM 1269 O O . ILE A 1 162 ? -11.333 5.590 17.363 1.00 74.12 162 ILE A O 1
ATOM 1273 N N . LEU A 1 163 ? -10.592 4.884 19.367 1.00 76.88 163 LEU A N 1
ATOM 1274 C CA . LEU A 1 163 ? -11.570 3.808 19.566 1.00 76.88 163 LEU A CA 1
ATOM 1275 C C . LEU A 1 163 ? -12.819 4.267 20.340 1.00 76.88 163 LEU A C 1
ATOM 1277 O O . LEU A 1 163 ? -13.535 3.447 20.912 1.00 76.88 163 LEU A O 1
ATOM 1281 N N . GLU A 1 164 ? -13.081 5.573 20.389 1.00 76.31 164 GLU A N 1
ATOM 1282 C CA . GLU A 1 164 ? -14.262 6.104 21.059 1.00 76.31 164 GLU A CA 1
ATOM 1283 C C . GLU A 1 164 ? -15.510 5.850 20.209 1.00 76.31 164 GLU A C 1
ATOM 1285 O O . GLU A 1 164 ? -15.630 6.300 19.065 1.00 76.31 164 GLU A O 1
ATOM 1290 N N . GLU A 1 165 ? -16.446 5.102 20.782 1.00 76.88 165 GLU A N 1
ATOM 1291 C CA . GLU A 1 165 ? -17.722 4.823 20.144 1.00 76.88 165 GLU A CA 1
ATOM 1292 C C . GLU A 1 165 ? -18.719 5.964 20.363 1.00 76.88 165 GLU A C 1
ATOM 1294 O O . GLU A 1 165 ? -18.743 6.581 21.433 1.00 76.88 165 GLU A O 1
ATOM 1299 N N . PRO A 1 166 ? -19.628 6.206 19.405 1.00 78.12 166 PRO A N 1
ATOM 1300 C CA . PRO A 1 166 ? -20.706 7.155 19.607 1.00 78.12 166 PRO A CA 1
ATOM 1301 C C . PRO A 1 166 ? -21.623 6.706 20.754 1.00 78.12 166 PRO A C 1
ATOM 1303 O O . PRO A 1 166 ? -22.012 5.537 20.846 1.00 78.12 166 PRO A O 1
ATOM 1306 N N . ALA A 1 167 ? -22.026 7.664 21.597 1.00 76.62 167 ALA A N 1
ATOM 1307 C CA . ALA A 1 167 ? -22.819 7.426 22.807 1.00 76.62 167 ALA A CA 1
ATOM 1308 C C . ALA A 1 167 ? -24.079 6.576 22.559 1.00 76.62 167 ALA A C 1
ATOM 1310 O O . ALA A 1 167 ? -24.390 5.691 23.352 1.00 76.62 167 ALA A O 1
ATOM 1311 N N . SER A 1 168 ? -24.752 6.764 21.418 1.00 79.62 168 SER A N 1
ATOM 1312 C CA . SER A 1 168 ? -25.938 5.979 21.051 1.00 79.62 168 SER A CA 1
ATOM 1313 C C . SER A 1 168 ? -25.648 4.486 20.863 1.00 79.62 168 SER A C 1
ATOM 1315 O O . SER A 1 168 ? -26.458 3.643 21.243 1.00 79.62 168 SER A O 1
ATOM 1317 N N . THR A 1 169 ? -24.488 4.139 20.299 1.00 79.31 169 THR A N 1
ATOM 1318 C CA . THR A 1 169 ? -24.104 2.743 20.039 1.00 79.31 169 THR A CA 1
ATOM 1319 C C . THR A 1 169 ? -23.686 2.061 21.338 1.00 79.31 169 THR A C 1
ATOM 1321 O O . THR A 1 169 ? -24.083 0.924 21.600 1.00 79.31 169 THR A O 1
ATOM 1324 N N . ALA A 1 170 ? -22.978 2.790 22.204 1.00 81.19 170 ALA A N 1
ATOM 1325 C CA . ALA A 1 170 ? -22.619 2.320 23.536 1.00 81.19 170 ALA A CA 1
ATOM 1326 C C . ALA A 1 170 ? -23.857 2.073 24.420 1.00 81.19 170 ALA A C 1
ATOM 1328 O O . ALA A 1 170 ? -23.948 1.036 25.079 1.00 81.19 170 ALA A O 1
ATOM 1329 N N . GLU A 1 171 ? -24.836 2.982 24.404 1.00 84.12 171 GLU A N 1
ATOM 1330 C CA . GLU A 1 171 ? -26.101 2.829 25.133 1.00 84.12 171 GLU A CA 1
ATOM 1331 C C . GLU A 1 171 ? -26.905 1.624 24.643 1.00 84.12 171 GLU A C 1
ATOM 1333 O O . GLU A 1 171 ? -27.362 0.810 25.451 1.00 84.12 171 GLU A O 1
ATOM 1338 N N . MET A 1 172 ? -27.033 1.464 23.323 1.00 86.88 172 MET A N 1
ATOM 1339 C CA . MET A 1 172 ? -27.771 0.350 22.733 1.00 86.88 172 MET A CA 1
ATOM 1340 C C . MET A 1 172 ? -27.110 -0.996 23.054 1.00 86.88 172 MET A C 1
ATOM 1342 O O . MET A 1 172 ? -27.805 -1.934 23.455 1.00 86.88 172 MET A O 1
ATOM 1346 N N . ARG A 1 173 ? -25.773 -1.088 22.974 1.00 88.38 173 ARG A N 1
ATOM 1347 C CA . ARG A 1 173 ? -25.029 -2.287 23.391 1.00 88.38 173 ARG A CA 1
ATOM 1348 C C . ARG A 1 173 ? -25.249 -2.598 24.867 1.00 88.38 173 ARG A C 1
ATOM 1350 O O . ARG A 1 173 ? -25.522 -3.745 25.206 1.00 88.38 173 ARG A O 1
ATOM 1357 N N . ASN A 1 174 ? -25.160 -1.601 25.746 1.00 88.06 174 ASN A N 1
ATOM 1358 C CA . ASN A 1 174 ? -25.363 -1.807 27.181 1.00 88.06 174 ASN A CA 1
ATOM 1359 C C . ASN A 1 174 ? -26.778 -2.315 27.486 1.00 88.06 174 ASN A C 1
ATOM 1361 O O . ASN A 1 174 ? -26.950 -3.225 28.298 1.00 88.06 174 ASN A O 1
ATOM 1365 N N . HIS A 1 175 ? -27.785 -1.770 26.801 1.00 91.62 175 HIS A N 1
ATOM 1366 C CA . HIS A 1 175 ? -29.167 -2.221 26.920 1.00 91.62 175 HIS A CA 1
ATOM 1367 C C . HIS A 1 175 ? -29.351 -3.676 26.451 1.00 91.62 175 HIS A C 1
ATOM 1369 O O . HIS A 1 175 ? -30.000 -4.475 27.133 1.00 91.62 175 HIS A O 1
ATOM 1375 N N . LEU A 1 176 ? -28.763 -4.036 25.306 1.00 91.19 176 LEU A N 1
ATOM 1376 C CA . LEU A 1 176 ? -28.779 -5.399 24.767 1.00 91.19 176 LEU A CA 1
ATOM 1377 C C . LEU A 1 176 ? -28.059 -6.387 25.689 1.00 91.19 176 LEU A C 1
ATOM 1379 O O . LEU A 1 176 ? -28.651 -7.402 26.045 1.00 91.19 176 LEU A O 1
ATOM 1383 N N . SER A 1 177 ? -26.843 -6.072 26.144 1.00 93.69 177 SER A N 1
ATOM 1384 C CA . SER A 1 177 ? -26.097 -6.911 27.093 1.00 93.69 177 SER A CA 1
ATOM 1385 C C . SER A 1 177 ? -26.884 -7.164 28.371 1.00 93.69 177 SER A C 1
ATOM 1387 O O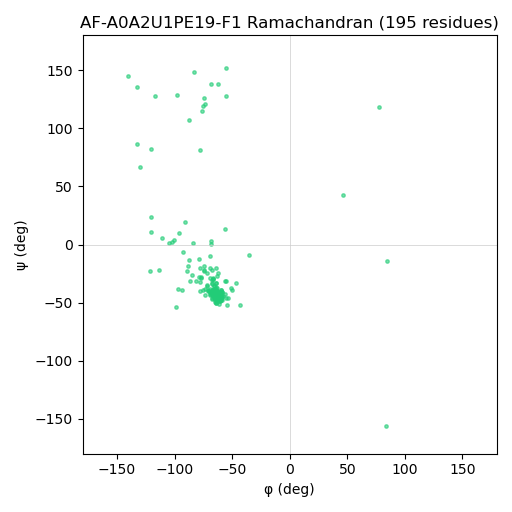 . SER A 1 177 ? -26.936 -8.293 28.854 1.00 93.69 177 SER A O 1
ATOM 1389 N N . LYS A 1 178 ? -27.538 -6.128 28.905 1.00 93.81 178 LYS A N 1
ATOM 1390 C CA . LYS A 1 178 ? -28.372 -6.269 30.098 1.00 93.81 178 LYS A CA 1
ATOM 1391 C C . LYS A 1 178 ? -29.573 -7.184 29.845 1.00 93.81 178 LYS A C 1
ATOM 1393 O O . LYS A 1 178 ? -29.830 -8.079 30.638 1.00 93.81 178 LYS A O 1
ATOM 1398 N N . SER A 1 179 ? -30.256 -7.004 28.715 1.00 93.19 179 SER A N 1
ATOM 1399 C CA . SER A 1 179 ? -31.401 -7.847 28.346 1.00 93.19 179 SER A CA 1
ATOM 1400 C C . SER A 1 179 ? -31.002 -9.312 28.143 1.00 93.19 179 SER A C 1
ATOM 1402 O O . SER A 1 179 ? -31.731 -10.206 28.559 1.00 93.19 179 SER A O 1
ATOM 1404 N N . ILE A 1 180 ? -29.843 -9.572 27.530 1.00 94.06 180 ILE A N 1
ATOM 1405 C CA . ILE A 1 180 ? -29.311 -10.930 27.347 1.00 94.06 180 ILE A CA 1
ATOM 1406 C C . ILE A 1 180 ? -29.019 -11.573 28.705 1.00 94.06 180 ILE A C 1
ATOM 1408 O O . ILE A 1 180 ? -29.467 -12.689 28.950 1.00 94.06 180 ILE A O 1
ATOM 1412 N N . TYR A 1 181 ? -28.349 -10.852 29.605 1.00 92.88 181 TYR A N 1
ATOM 1413 C CA . TYR A 1 181 ? -28.053 -11.335 30.953 1.00 92.88 181 TYR A CA 1
ATOM 1414 C C . TYR A 1 181 ? -29.322 -11.706 31.735 1.00 92.88 181 TYR A C 1
ATOM 1416 O O . TYR A 1 181 ? -29.399 -12.766 32.361 1.00 92.88 181 TYR A O 1
ATOM 1424 N N . ASP A 1 182 ? -30.347 -10.854 31.664 1.00 93.25 182 ASP A N 1
ATOM 1425 C CA . ASP A 1 182 ? -31.628 -11.098 32.326 1.00 93.25 182 ASP A CA 1
ATOM 1426 C C . ASP A 1 182 ? -32.331 -12.346 31.751 1.00 93.25 182 ASP A C 1
ATOM 1428 O O . ASP A 1 182 ? -32.880 -13.157 32.503 1.00 93.25 182 ASP A O 1
ATOM 1432 N N . LEU A 1 183 ? -32.269 -12.546 30.429 1.00 91.81 183 LEU A N 1
ATOM 1433 C CA . LEU A 1 183 ? -32.829 -13.721 29.752 1.00 91.81 183 LEU A CA 1
ATOM 1434 C C . LEU A 1 183 ? -32.073 -15.015 30.081 1.00 91.81 183 LEU A C 1
ATOM 1436 O O . LEU A 1 183 ? -32.707 -16.045 30.309 1.00 91.81 183 LEU A O 1
ATOM 1440 N N . GLU A 1 184 ? -30.742 -14.980 30.137 1.00 92.25 184 GLU A N 1
ATOM 1441 C CA . GLU A 1 184 ? -29.920 -16.134 30.520 1.00 92.25 184 GLU A CA 1
ATOM 1442 C C . GLU A 1 184 ? -30.218 -16.575 31.954 1.00 92.25 184 GLU A C 1
ATOM 1444 O O . GLU A 1 184 ? -30.435 -17.762 32.206 1.00 92.25 184 GLU A O 1
ATOM 1449 N N . ASN A 1 185 ? -30.329 -15.623 32.883 1.00 89.12 185 ASN A N 1
ATOM 1450 C CA . ASN A 1 185 ? -30.683 -15.908 34.272 1.00 89.12 185 ASN A CA 1
ATOM 1451 C C . ASN A 1 185 ? -32.105 -16.466 34.416 1.00 89.12 185 ASN A C 1
ATOM 1453 O O . ASN A 1 185 ? -32.326 -17.408 35.186 1.00 89.12 185 ASN A O 1
ATOM 1457 N N . ALA A 1 186 ? -33.074 -15.917 33.678 1.00 88.12 186 ALA A N 1
ATOM 1458 C CA . ALA A 1 186 ? -34.446 -16.421 33.662 1.00 88.12 186 ALA A CA 1
ATOM 1459 C C . ALA A 1 186 ? -34.520 -17.852 33.096 1.00 88.12 186 ALA A C 1
ATOM 1461 O O . ALA A 1 186 ? -35.203 -18.715 33.646 1.00 88.12 186 ALA A O 1
ATOM 1462 N N . ASN A 1 187 ? -33.769 -18.137 32.032 1.00 86.56 187 ASN A N 1
ATOM 1463 C CA . ASN A 1 187 ? -33.711 -19.466 31.434 1.00 86.56 187 ASN A CA 1
ATOM 1464 C C . ASN A 1 187 ? -33.005 -20.482 32.351 1.00 86.56 187 ASN A C 1
ATOM 1466 O O . ASN A 1 187 ? -33.473 -21.609 32.525 1.00 86.56 187 ASN A O 1
ATOM 1470 N N . PHE A 1 188 ? -31.917 -20.070 33.008 1.00 86.06 188 PHE A N 1
ATOM 1471 C CA . PHE A 1 188 ? -31.214 -20.899 33.985 1.00 86.06 188 PHE A CA 1
ATOM 1472 C C . PHE A 1 188 ? -32.134 -21.286 35.152 1.00 86.06 188 PHE A C 1
ATOM 1474 O O . PHE A 1 188 ? -32.247 -22.465 35.492 1.00 86.06 188 PHE A O 1
ATOM 1481 N N . SER A 1 189 ? -32.865 -20.318 35.710 1.00 78.19 189 SER A N 1
ATOM 1482 C CA . SER A 1 189 ? -33.800 -20.556 36.817 1.00 78.19 189 SER A CA 1
ATOM 1483 C C . SER A 1 189 ? -34.993 -21.441 36.427 1.00 78.19 189 SER A C 1
ATOM 1485 O O . SER A 1 189 ? -35.378 -22.300 37.224 1.00 78.19 189 SER A O 1
ATOM 1487 N N . LEU A 1 190 ? -35.514 -21.323 35.198 1.00 75.31 190 LEU A N 1
ATOM 1488 C CA . LEU A 1 190 ? -36.549 -22.215 34.649 1.00 75.31 190 LEU A CA 1
ATOM 1489 C C . LEU A 1 190 ? -36.049 -23.655 34.436 1.00 75.31 190 LEU A C 1
ATOM 1491 O O . LEU A 1 190 ? -36.753 -24.612 34.764 1.00 75.31 190 LEU A O 1
ATOM 1495 N N . SER A 1 191 ? -34.822 -23.837 33.938 1.00 74.25 191 SER A N 1
ATOM 1496 C CA . SER A 1 191 ? -34.251 -25.180 33.756 1.00 74.25 191 SER A CA 1
ATOM 1497 C C . SER A 1 191 ? -34.004 -25.895 35.092 1.00 74.25 191 SER A C 1
ATOM 1499 O O . SER A 1 191 ? -34.333 -27.075 35.228 1.00 74.25 191 SER A O 1
ATOM 1501 N N . ALA A 1 192 ? -33.537 -25.171 36.115 1.00 68.62 192 ALA A N 1
ATOM 1502 C CA . ALA A 1 192 ? -33.330 -25.703 37.461 1.00 68.62 192 ALA A CA 1
ATOM 1503 C C . ALA A 1 192 ? -34.637 -26.159 38.135 1.00 68.62 192 ALA A C 1
ATOM 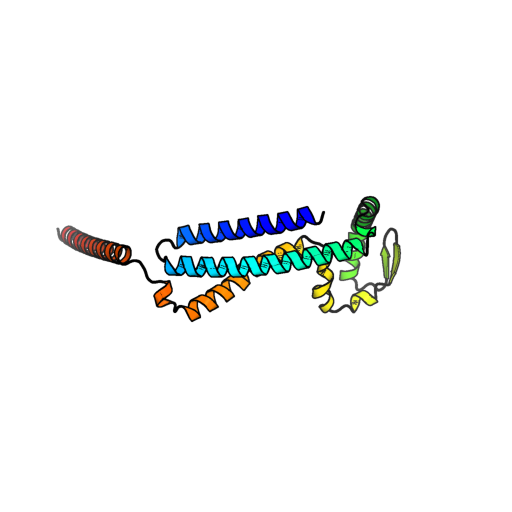1505 O O . ALA A 1 192 ? -34.629 -27.145 38.868 1.00 68.62 192 ALA A O 1
ATOM 1506 N N . THR A 1 193 ? -35.765 -25.492 37.864 1.00 66.75 193 THR A N 1
ATOM 1507 C CA . THR A 1 193 ? -37.076 -25.896 38.409 1.00 66.75 193 THR A CA 1
ATOM 1508 C C . THR A 1 193 ? -37.679 -27.097 37.678 1.00 66.75 193 THR A C 1
ATOM 1510 O O . THR A 1 193 ? -38.398 -27.884 38.291 1.00 66.75 193 THR A O 1
ATOM 1513 N N . SER A 1 194 ? -37.363 -27.283 36.392 1.00 59.06 194 SER A N 1
ATOM 1514 C CA . SER A 1 194 ? -37.833 -28.432 35.600 1.00 59.06 194 SER A CA 1
ATOM 1515 C C . SER A 1 194 ? -37.137 -29.764 35.925 1.00 59.06 194 SER A C 1
ATOM 1517 O O . SER A 1 194 ? -37.701 -30.818 35.662 1.00 59.06 194 SER A O 1
ATOM 1519 N N . LEU A 1 195 ? -35.935 -29.727 36.516 1.00 55.50 195 LEU A N 1
ATOM 1520 C CA . LEU A 1 195 ? -35.158 -30.904 36.945 1.00 55.50 195 LEU A CA 1
ATOM 1521 C C . LEU A 1 195 ? -35.499 -31.384 38.368 1.00 55.50 195 LEU A C 1
ATOM 1523 O O . LEU A 1 195 ? -35.087 -32.471 38.763 1.00 55.50 195 LEU A O 1
ATOM 1527 N N . SER A 1 196 ? -36.216 -30.570 39.146 1.00 54.38 196 SER A N 1
ATOM 1528 C CA . SER A 1 196 ? -36.632 -30.869 40.525 1.00 54.38 196 SER A CA 1
ATOM 1529 C C . SER A 1 196 ? -38.055 -31.441 40.648 1.00 54.38 196 SER A C 1
ATOM 1531 O O . SER A 1 196 ? -38.576 -31.523 41.761 1.00 54.38 196 SER A O 1
ATOM 1533 N N . LEU A 1 197 ? -38.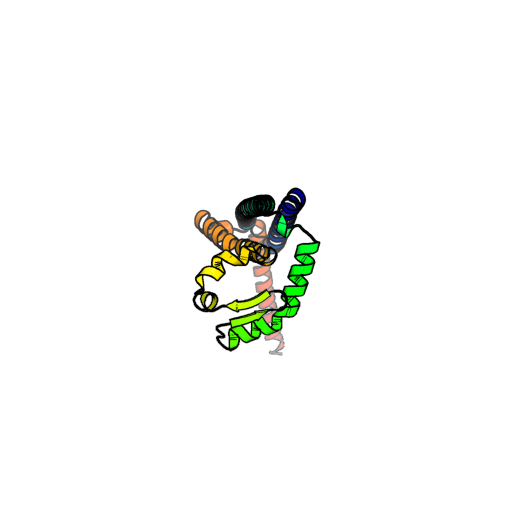686 -31.790 39.522 1.00 45.81 197 LEU A N 1
ATOM 1534 C CA . LEU A 1 197 ? -40.057 -32.305 39.399 1.00 45.81 197 LEU A CA 1
ATOM 1535 C C . LEU A 1 197 ? -40.026 -33.718 38.807 1.00 45.81 197 LEU A C 1
ATOM 1537 O O . LEU A 1 197 ? -40.798 -34.567 39.305 1.00 45.81 197 LEU A O 1
#

Mean predicted aligned error: 15.66 Å

Sequence (197 aa):
MAKLLVEFVIEVSDFIEKTCISIVSDHCVVFPQFLSTFKIAVETVMNKMKSELLKWVKELIEMEELTPYTCDSSYNTTADNLRLANQECLLSVLDENMENVNLCGLGMVDITYLHNVEDEAMHEDSILFGSSSNTFLMKKAVALDLDDELTKEFNNGGIGKILEEPASTAEMRNHLSKSIYDLENANFSLSATSLSL

Nearest PDB structures (foldseek):
  3ljb-assembly2_B-2  TM=7.299E-01  e=2.613E+00  Homo sapiens
  8a1g-assembly2_B  TM=2.706E-01  e=5.192E+00  Homo sapiens
  7n6g-assembly1_3Q  TM=2.066E-01  e=3.900E+00  Chlamydomonas reinhardtii

pLDDT: mean 74.44, std 12.83, range [37.94, 94.06]

Organism: Artemisia annua (NCBI:txid35608)

Solvent-accessible surface area (backbone atoms only — not comparable to full-atom values): 11144 Å² total; per-residue (Å²): 110,71,67,60,55,55,51,48,54,51,53,53,52,52,50,51,52,52,50,54,53,49,57,49,47,72,75,38,69,66,20,60,50,38,51,54,53,49,49,53,31,50,55,52,40,50,52,52,50,51,53,53,51,51,51,51,54,48,52,50,51,54,52,44,69,78,45,64,65,79,75,35,68,69,48,49,54,51,51,51,52,42,50,62,74,29,44,67,60,58,53,54,39,77,76,63,74,50,52,63,46,76,36,73,98,73,43,78,42,81,42,58,74,62,77,70,61,59,78,70,55,72,75,67,60,62,71,82,46,82,63,58,54,55,52,49,52,52,49,44,42,66,62,50,48,38,54,54,42,43,54,52,50,41,69,74,66,37,62,74,62,32,65,40,59,53,68,70,59,54,52,51,49,53,53,50,53,51,52,50,53,54,50,52,53,53,51,52,56,51,53,59,56,66,76,77,110

Secondary structure (DSSP, 8-state):
-HHHHHHHHHHHHHHHHHHHHHHHHHHHTT-HHHHHHHHHHHHHHHHHHHHHHHHHHHHHHHHHHH-TTTT-HHHHHHHHHHHHHTHHHHHHHHHHT-SEEEETTTEEEE-TTTTT--GGGGGTGGGG-TTHHHHHHHHHIIIIIHHHHHHHHHHHH-HHHHTPPPHHHHHHHHHHHHHHHHHHHHHHHHHHHHT--

Radius of gyration: 29.76 Å; Cα contacts (8 Å, |Δi|>4): 107; chains: 1; bounding box: 75×44×74 Å

Foldseek 3Di:
DLVVQLVVLVVVLVVVLVVQLVVCCVVPVQFVLLSVLLNVLSVVLSVVLSVVSNVLSVVVVVVCVVPVQVVDPVSVVVVVVQCVQCVVQVVVCVVPVDQWTQGVPPGIDGCNVVVPPPPPVVVPPVSPPVPPVVVVSVCCSVPPSSVVSSVVSCVVCPVCNRRDGDPVVVVVVVVVVVVVVVVVVVVVVVVVVVVVD